Protein AF-A0A9D7ZTJ7-F1 (afdb_monomer)

Solvent-accessible surface area (backbone atoms only — not comparable to full-atom values): 16552 Å² total; per-residue (Å²): 132,86,82,76,51,64,51,68,38,60,39,69,51,78,48,75,70,38,37,39,49,58,52,51,51,50,52,22,60,69,53,74,41,41,78,45,66,58,67,92,79,47,70,41,80,44,67,42,65,53,75,44,70,73,33,35,42,52,56,55,49,42,73,76,57,36,82,57,45,41,82,42,50,46,64,67,30,44,33,51,41,79,54,75,55,75,71,56,59,59,58,37,72,75,45,75,59,21,43,44,29,37,37,33,21,34,58,86,79,62,49,56,35,47,65,28,34,40,32,33,69,86,81,71,47,73,44,58,19,38,88,77,2,40,37,72,46,81,37,64,22,42,89,62,71,42,45,38,38,39,25,33,76,61,36,53,60,50,75,47,78,41,62,32,81,54,68,44,77,55,71,46,68,34,46,73,55,77,74,81,85,76,86,73,77,88,71,89,77,86,76,84,88,73,92,83,87,74,73,65,64,58,73,72,76,45,63,68,67,25,55,51,35,32,70,33,35,51,39,62,57,75,38,78,68,47,71,36,59,75,81,97,62,70,85,78,66,58,59,40,39,24,29,34,29,32,26,40,41,20,62,40,59,39,67,34,26,20,40,55,38,45,37,45,38,26,59,45,64,46,53,75,44,74,74,53,70,53,80,48,67,76,50,86,82,69,86,67,82,124

Secondary structure (DSSP, 8-state):
-PPPPGGG-EEEEEEEEEEHHHHHHHHHHHHT-EEE--GGGS-TT-EEEEEEEEEEHHHHHHHHH-TTEEEEEETTEEEEEEPPPHHHHHHHTTSPPEEEEEEEEETTT--B-TT-EEEETTTTEEEE--TTSEEEEEE--SSSPEEEEEE-TTB--EEEEE--SS-EE--EEEPB-------PPPPPPP---------HHHHHHS-HHHHHHHHH-----EES-EEE-SSS--S-GGGGGGSEEEEEEESSEEEES-EEEEEEESSEEEESS--EEEEEESS-------

Structure (mmCIF, N/CA/C/O backbone):
data_AF-A0A9D7ZTJ7-F1
#
_entry.id   AF-A0A9D7ZTJ7-F1
#
loop_
_atom_site.group_PDB
_atom_site.id
_atom_site.type_symbol
_atom_site.label_atom_id
_atom_site.label_alt_id
_atom_site.label_comp_id
_atom_site.label_asym_id
_atom_site.label_entity_id
_atom_site.label_seq_id
_atom_site.pdbx_PDB_ins_code
_atom_site.Cartn_x
_atom_site.Cartn_y
_atom_site.Cartn_z
_atom_site.occupancy
_atom_site.B_iso_or_equiv
_atom_site.auth_seq_id
_atom_site.auth_comp_id
_atom_site.auth_asym_id
_atom_site.auth_atom_id
_atom_site.pdbx_PDB_model_num
ATOM 1 N N . MET A 1 1 ? -12.912 14.435 -10.946 1.00 29.67 1 MET A N 1
ATOM 2 C CA . MET A 1 1 ? -13.426 14.168 -9.583 1.00 29.67 1 MET A CA 1
ATOM 3 C C . MET A 1 1 ? -12.258 13.683 -8.740 1.00 29.67 1 MET A C 1
ATOM 5 O O . MET A 1 1 ? -11.753 12.606 -9.023 1.00 29.67 1 MET A O 1
ATOM 9 N N . SER A 1 2 ? -11.785 14.480 -7.778 1.00 40.62 2 SER A N 1
ATOM 10 C CA . SER A 1 2 ? -10.671 14.080 -6.907 1.00 40.62 2 SER A CA 1
ATOM 11 C C . SER A 1 2 ? -11.107 12.910 -6.016 1.00 40.62 2 SER A C 1
ATOM 13 O O . SER A 1 2 ? -12.103 13.003 -5.290 1.00 40.62 2 SER A O 1
ATOM 15 N N . GLN A 1 3 ? -10.420 11.774 -6.133 1.00 54.62 3 GLN A N 1
ATOM 16 C CA . GLN A 1 3 ? -10.758 10.547 -5.415 1.00 54.62 3 GLN A CA 1
ATOM 17 C C . GLN A 1 3 ? -10.411 10.712 -3.925 1.00 54.62 3 GLN A C 1
ATOM 19 O O . GLN A 1 3 ? -9.281 11.046 -3.566 1.00 54.62 3 GLN A O 1
ATOM 24 N N . ARG A 1 4 ? -11.397 10.521 -3.036 1.00 68.94 4 ARG A N 1
ATOM 25 C CA . ARG A 1 4 ? -11.222 10.668 -1.580 1.00 68.94 4 ARG A CA 1
ATOM 26 C C . ARG A 1 4 ? -10.455 9.475 -1.001 1.00 68.94 4 ARG A C 1
ATOM 28 O O . ARG A 1 4 ? -10.695 8.340 -1.395 1.00 68.94 4 ARG A O 1
ATOM 35 N N . SER A 1 5 ? -9.583 9.749 -0.029 1.00 87.88 5 SER A N 1
ATOM 36 C CA . SER A 1 5 ? -8.843 8.744 0.755 1.00 87.88 5 SER A CA 1
ATOM 37 C C . SER A 1 5 ? -9.783 7.667 1.320 1.00 87.88 5 SER A C 1
ATOM 39 O O . SER A 1 5 ? -10.825 7.994 1.898 1.00 87.88 5 SER A O 1
ATOM 41 N N . HIS A 1 6 ? -9.401 6.397 1.196 1.00 92.31 6 HIS A N 1
ATOM 42 C CA . HIS A 1 6 ? -10.106 5.239 1.758 1.00 92.31 6 HIS A CA 1
ATOM 43 C C . HIS A 1 6 ? -10.247 5.332 3.279 1.00 92.31 6 HIS A C 1
ATOM 45 O O . HIS A 1 6 ? -11.320 5.083 3.818 1.00 92.31 6 HIS A O 1
ATOM 51 N N . LEU A 1 7 ? -9.209 5.800 3.973 1.00 93.38 7 LEU A N 1
ATOM 52 C CA . LEU A 1 7 ? -9.202 6.044 5.418 1.00 93.38 7 LEU A CA 1
ATOM 53 C C . LEU A 1 7 ? -10.229 7.104 5.848 1.00 93.38 7 LEU A C 1
ATOM 55 O O . LEU A 1 7 ? -10.669 7.103 6.999 1.00 93.38 7 LEU A O 1
ATOM 59 N N . SER A 1 8 ? -10.614 8.003 4.938 1.00 93.88 8 SER A N 1
ATOM 60 C CA . SER A 1 8 ? -11.616 9.044 5.190 1.00 93.88 8 SER A CA 1
ATOM 61 C C . SER A 1 8 ? -13.056 8.613 4.898 1.00 93.88 8 SER A C 1
ATOM 63 O O . SER A 1 8 ? -13.980 9.320 5.315 1.00 93.88 8 SER A O 1
ATOM 65 N N . LYS A 1 9 ? -13.258 7.477 4.209 1.00 93.94 9 LYS A N 1
ATOM 66 C CA . LYS A 1 9 ? -14.590 6.918 3.939 1.00 93.94 9 LYS A CA 1
ATOM 67 C C . LYS A 1 9 ? -15.279 6.581 5.261 1.00 93.94 9 LYS A C 1
ATOM 69 O O . LYS A 1 9 ? -14.618 6.214 6.233 1.00 93.94 9 LYS A O 1
ATOM 74 N N . ARG A 1 10 ? -16.600 6.758 5.305 1.00 95.69 10 ARG A N 1
ATOM 75 C CA . ARG A 1 10 ? -17.417 6.508 6.498 1.00 95.69 10 ARG A CA 1
ATOM 76 C C . ARG A 1 10 ? -18.214 5.228 6.296 1.00 95.69 10 ARG A C 1
ATOM 78 O O . ARG A 1 10 ? -18.785 5.050 5.225 1.00 95.69 10 ARG A O 1
ATOM 85 N N . ILE A 1 11 ? -18.224 4.366 7.304 1.00 95.94 11 ILE A N 1
ATOM 86 C CA . ILE A 1 11 ? -18.886 3.059 7.278 1.00 95.94 11 ILE A CA 1
ATOM 87 C C . ILE A 1 11 ? -19.783 2.896 8.509 1.00 95.94 11 ILE A C 1
ATOM 89 O O . ILE A 1 11 ? -19.529 3.502 9.553 1.00 95.94 11 ILE A O 1
ATOM 93 N N . THR A 1 12 ? -20.815 2.070 8.370 1.00 95.88 12 THR A N 1
ATOM 94 C CA . THR A 1 12 ? -21.709 1.652 9.455 1.00 95.88 12 THR A CA 1
ATOM 95 C C . THR A 1 12 ? -21.706 0.133 9.490 1.00 95.88 12 THR A C 1
ATOM 97 O O . THR A 1 12 ? -22.076 -0.490 8.499 1.00 95.88 12 THR A O 1
ATOM 100 N N . LEU A 1 13 ? -21.247 -0.452 10.594 1.00 94.44 13 LEU A N 1
ATOM 101 C CA . LEU A 1 13 ? -21.095 -1.894 10.782 1.00 94.44 13 LEU A CA 1
ATOM 102 C C . LEU A 1 13 ? -21.408 -2.250 12.238 1.00 94.44 13 LEU A C 1
ATOM 104 O O . LEU A 1 13 ? -21.071 -1.498 13.153 1.00 94.44 13 LEU A O 1
ATOM 108 N N . SER A 1 14 ? -22.021 -3.407 12.461 1.00 94.12 14 SER A N 1
ATOM 109 C CA . SER A 1 14 ? -22.278 -3.939 13.798 1.00 94.12 14 SER A CA 1
ATOM 110 C C . SER A 1 14 ? -21.998 -5.432 13.793 1.00 94.12 14 SER A C 1
ATOM 112 O O . SER A 1 14 ? -22.631 -6.178 13.048 1.00 94.12 14 SER A O 1
ATOM 114 N N . TYR A 1 15 ? -21.029 -5.848 14.604 1.00 90.12 15 TYR A N 1
ATOM 115 C CA . TYR A 1 15 ? -20.622 -7.240 14.725 1.00 90.12 15 TYR A CA 1
ATOM 116 C C . TYR A 1 15 ? -20.332 -7.594 16.176 1.00 90.12 15 TYR A C 1
ATOM 118 O O . TYR A 1 15 ? -19.717 -6.826 16.919 1.00 90.12 15 TYR A O 1
ATOM 126 N N . ALA A 1 16 ? -20.730 -8.805 16.548 1.00 92.06 16 ALA A N 1
ATOM 127 C CA . ALA A 1 16 ? -20.435 -9.398 17.837 1.00 92.06 16 ALA A CA 1
ATOM 128 C C . ALA A 1 16 ? -19.659 -10.697 17.626 1.00 92.06 16 ALA A C 1
ATOM 130 O O . ALA A 1 16 ? -20.151 -11.606 16.964 1.00 92.06 16 ALA A O 1
ATOM 131 N N . SER A 1 17 ? -18.465 -10.779 18.217 1.00 93.25 17 SER A N 1
ATOM 132 C CA . SER A 1 17 ? -17.642 -11.989 18.253 1.00 93.25 17 SER A CA 1
ATOM 133 C C . SER A 1 17 ? -17.331 -12.584 16.867 1.00 93.25 17 SER A C 1
ATOM 135 O O . SER A 1 17 ? -17.502 -13.783 16.647 1.00 93.25 17 SER A O 1
ATOM 137 N N . VAL A 1 18 ? -16.851 -11.750 15.941 1.00 95.31 18 VAL A N 1
ATOM 138 C CA . VAL A 1 18 ? -16.435 -12.153 14.582 1.00 95.31 18 VAL A CA 1
ATOM 139 C C . VAL A 1 18 ? -14.909 -12.234 14.502 1.00 95.31 18 VAL A C 1
ATOM 141 O O . VAL A 1 18 ? -14.218 -11.511 15.222 1.00 95.31 18 VAL A O 1
ATOM 144 N N . ARG A 1 19 ? -14.363 -13.108 13.649 1.00 95.56 19 ARG A N 1
ATOM 145 C CA . ARG A 1 19 ? -12.908 -13.223 13.446 1.00 95.56 19 ARG A CA 1
ATOM 146 C C . ARG A 1 19 ? -12.337 -11.929 12.850 1.00 95.56 19 ARG A C 1
ATOM 148 O O . ARG A 1 19 ? -12.984 -11.249 12.054 1.00 95.5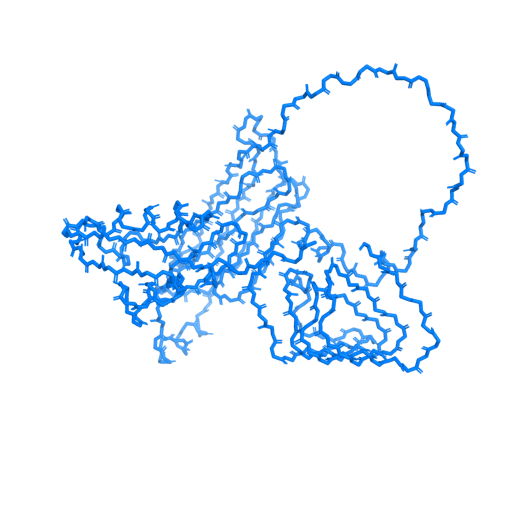6 19 ARG A O 1
ATOM 155 N N . MET A 1 20 ? -11.123 -11.560 13.249 1.00 93.94 20 MET A N 1
ATOM 156 C CA . MET A 1 20 ? -10.468 -10.317 12.825 1.00 93.94 20 MET A CA 1
ATOM 157 C C . MET A 1 20 ? -10.286 -10.244 11.301 1.00 93.94 20 MET A C 1
ATOM 159 O O . MET A 1 20 ? -10.436 -9.173 10.715 1.00 93.94 20 MET A O 1
ATOM 163 N N . ASP A 1 21 ? -9.971 -11.357 10.639 1.00 90.75 21 ASP A N 1
ATOM 164 C CA . ASP A 1 21 ? -9.853 -11.406 9.177 1.00 90.75 21 ASP A CA 1
ATOM 165 C C . ASP A 1 21 ? -11.190 -11.118 8.470 1.00 90.75 21 ASP A C 1
ATOM 167 O O . ASP A 1 21 ? -11.231 -10.321 7.531 1.00 90.75 21 ASP A O 1
ATOM 171 N N . GLU A 1 22 ? -12.284 -11.694 8.958 1.00 93.75 22 GLU A N 1
ATOM 172 C CA . GLU A 1 22 ? -13.649 -11.445 8.490 1.00 93.75 22 GLU A CA 1
ATOM 173 C C . GLU A 1 22 ? -14.065 -9.990 8.743 1.00 93.75 22 GLU A C 1
ATOM 175 O O . GLU A 1 22 ? -14.550 -9.322 7.829 1.00 93.75 22 GLU A O 1
ATOM 180 N N . ALA A 1 23 ? -13.783 -9.450 9.933 1.00 94.81 23 ALA A N 1
ATOM 181 C CA . ALA A 1 23 ? -14.027 -8.043 10.250 1.00 94.81 23 ALA A CA 1
ATOM 182 C C . ALA A 1 23 ? -13.288 -7.101 9.282 1.00 94.81 23 ALA A C 1
ATOM 184 O O . ALA A 1 23 ? -13.876 -6.151 8.758 1.00 94.81 23 ALA A O 1
ATOM 185 N N . LEU A 1 24 ? -12.013 -7.379 8.986 1.00 94.25 24 LEU A N 1
ATOM 186 C CA . LEU A 1 24 ? -11.243 -6.624 7.996 1.00 94.25 24 LEU A CA 1
ATOM 187 C C . LEU A 1 24 ? -11.831 -6.770 6.582 1.00 94.25 24 LEU A C 1
ATOM 189 O O . LEU A 1 24 ? -11.890 -5.783 5.848 1.00 94.25 24 LEU A O 1
ATOM 193 N N . GLN A 1 25 ? -12.307 -7.953 6.189 1.00 92.31 25 GLN A N 1
ATOM 194 C CA . GLN A 1 25 ? -12.968 -8.149 4.892 1.00 92.31 25 GLN A CA 1
ATOM 195 C C . GLN A 1 25 ? -14.278 -7.360 4.771 1.00 92.31 25 GLN A C 1
ATOM 197 O O . GLN A 1 25 ? -14.559 -6.815 3.703 1.00 92.31 25 GLN A O 1
ATOM 202 N N . GLU A 1 26 ? -15.074 -7.283 5.834 1.00 93.88 26 GLU A N 1
ATOM 203 C CA . GLU A 1 26 ? -16.315 -6.498 5.856 1.00 93.88 26 GLU A CA 1
ATOM 204 C C . GLU A 1 26 ? -16.029 -4.993 5.793 1.00 93.88 26 GLU A C 1
ATOM 206 O O . GLU A 1 26 ? -16.658 -4.270 5.019 1.00 93.88 26 GLU A O 1
ATOM 211 N N . ILE A 1 27 ? -15.010 -4.517 6.516 1.00 95.88 27 ILE A N 1
ATOM 212 C CA . ILE A 1 27 ? -14.551 -3.121 6.438 1.00 95.88 27 ILE A CA 1
ATOM 213 C C . ILE A 1 27 ? -14.078 -2.776 5.020 1.00 95.88 27 ILE A C 1
ATOM 215 O O . ILE A 1 27 ? -14.429 -1.718 4.495 1.00 95.88 27 ILE A O 1
ATOM 219 N N . ALA A 1 28 ? -13.300 -3.662 4.396 1.00 92.94 28 ALA A N 1
ATOM 220 C CA . ALA A 1 28 ? -12.836 -3.514 3.019 1.00 92.94 28 ALA A CA 1
ATOM 221 C C . ALA A 1 28 ? -14.004 -3.443 2.024 1.00 92.94 28 ALA A C 1
ATOM 223 O O . ALA A 1 28 ? -14.038 -2.546 1.181 1.00 92.94 28 ALA A O 1
ATOM 224 N N . ARG A 1 29 ? -14.999 -4.330 2.167 1.00 93.62 29 ARG A N 1
ATOM 225 C CA . ARG A 1 29 ? -16.216 -4.333 1.342 1.00 93.62 29 ARG A CA 1
ATOM 226 C C . ARG A 1 29 ? -17.036 -3.058 1.513 1.00 93.62 29 ARG A C 1
ATOM 228 O O . ARG A 1 29 ? -17.347 -2.408 0.521 1.00 93.62 29 ARG A O 1
ATOM 235 N N . ALA A 1 30 ? -17.336 -2.667 2.750 1.00 93.25 30 ALA A N 1
ATOM 236 C CA . ALA A 1 30 ? -18.093 -1.448 3.044 1.00 93.25 30 ALA A CA 1
ATOM 237 C C . ALA A 1 30 ? -17.363 -0.179 2.575 1.00 93.25 30 ALA A C 1
ATOM 239 O O . ALA A 1 30 ? -17.986 0.814 2.200 1.00 93.25 30 ALA A O 1
ATOM 240 N N . GLY A 1 31 ? -16.032 -0.209 2.607 1.00 91.50 31 GLY A N 1
ATOM 241 C CA . GLY A 1 31 ? -15.178 0.881 2.176 1.00 91.50 31 GLY A CA 1
ATOM 242 C C . GLY A 1 31 ? -14.805 0.864 0.696 1.00 91.50 31 GLY A C 1
ATOM 243 O O . GLY A 1 31 ? -14.177 1.826 0.269 1.00 91.50 31 GLY A O 1
ATOM 244 N N . ASP A 1 32 ? -15.155 -0.155 -0.090 1.00 92.06 32 ASP A N 1
ATOM 245 C CA . ASP A 1 32 ? -14.718 -0.324 -1.487 1.00 92.06 32 ASP A CA 1
ATOM 246 C C . ASP A 1 32 ? -13.196 -0.122 -1.661 1.00 92.06 32 ASP A C 1
ATOM 248 O O . ASP A 1 32 ? -12.725 0.806 -2.327 1.00 92.06 32 ASP A O 1
ATOM 252 N N . PHE A 1 33 ? -12.418 -0.935 -0.945 1.00 91.12 33 PHE A N 1
ATOM 253 C CA . PHE A 1 33 ? -10.961 -1.048 -1.065 1.00 91.12 33 PHE A CA 1
ATOM 254 C C . PHE A 1 33 ? -10.507 -2.444 -0.616 1.00 91.12 33 PHE A C 1
ATOM 256 O O . PHE A 1 33 ? -11.290 -3.226 -0.092 1.00 91.12 33 PHE A O 1
ATOM 263 N N . ASN A 1 34 ? -9.223 -2.759 -0.773 1.00 88.69 34 ASN A N 1
ATOM 264 C CA . ASN A 1 34 ? -8.620 -4.017 -0.334 1.00 88.69 34 ASN A CA 1
ATOM 265 C C . ASN A 1 34 ? -7.654 -3.805 0.840 1.00 88.69 34 ASN A C 1
ATOM 267 O O . ASN A 1 34 ? -6.964 -2.787 0.914 1.00 88.69 34 ASN A O 1
ATOM 271 N N . PHE A 1 35 ? -7.524 -4.794 1.724 1.00 92.38 35 PHE A N 1
ATOM 272 C CA . PHE A 1 35 ? -6.432 -4.822 2.700 1.00 92.38 35 PHE A CA 1
ATOM 273 C C . PHE A 1 35 ? -5.227 -5.597 2.170 1.00 92.38 35 PHE A C 1
ATOM 275 O O . PHE A 1 35 ? -5.343 -6.571 1.430 1.00 92.38 35 PHE A O 1
ATOM 282 N N . SER A 1 36 ? -4.036 -5.183 2.588 1.00 88.31 36 SER A N 1
ATOM 283 C CA . SER A 1 36 ? -2.826 -5.992 2.455 1.00 88.31 36 SER A CA 1
ATOM 284 C C . SER A 1 36 ? -2.030 -5.922 3.743 1.00 88.31 36 SER A C 1
ATOM 286 O O . SER A 1 36 ? -1.677 -4.835 4.204 1.00 88.31 36 SER A O 1
ATOM 288 N N . TYR A 1 37 ? -1.725 -7.078 4.319 1.00 88.31 37 TYR A N 1
ATOM 289 C CA . TYR A 1 37 ? -0.963 -7.187 5.556 1.00 88.31 37 TYR A CA 1
ATOM 290 C C . TYR A 1 37 ? -0.189 -8.503 5.601 1.00 88.31 37 TYR A C 1
ATOM 292 O O . TYR A 1 37 ? -0.494 -9.448 4.877 1.00 88.31 37 TYR A O 1
ATOM 300 N N . ASN A 1 38 ? 0.840 -8.551 6.443 1.00 81.44 38 ASN A N 1
ATOM 301 C CA . ASN A 1 38 ? 1.494 -9.807 6.783 1.00 81.44 38 ASN A CA 1
ATOM 302 C C . ASN A 1 38 ? 0.700 -10.473 7.923 1.00 81.44 38 ASN A C 1
ATOM 304 O O . ASN A 1 38 ? 0.465 -9.824 8.941 1.00 81.44 38 ASN A O 1
ATOM 308 N N . ALA A 1 39 ? 0.304 -11.738 7.751 1.00 80.50 39 ALA A N 1
ATOM 309 C CA . ALA A 1 39 ? -0.472 -12.500 8.733 1.00 80.50 39 ALA A CA 1
ATOM 310 C C . ALA A 1 39 ? 0.234 -12.650 10.097 1.00 80.50 39 ALA A C 1
ATOM 312 O O . ALA A 1 39 ? -0.430 -12.699 11.123 1.00 80.50 39 ALA A O 1
ATOM 313 N N . ASP A 1 40 ? 1.568 -12.601 10.142 1.00 81.88 40 ASP A N 1
ATOM 314 C CA . ASP A 1 40 ? 2.335 -12.600 11.395 1.00 81.88 40 ASP A CA 1
ATOM 315 C C . ASP A 1 40 ? 2.102 -11.323 12.232 1.00 81.88 40 ASP A C 1
ATOM 317 O O . ASP A 1 40 ? 2.445 -11.284 13.414 1.00 81.88 40 ASP A O 1
ATOM 321 N N . LEU A 1 41 ? 1.589 -10.242 11.625 1.00 81.50 41 LEU A N 1
ATOM 322 C CA . LEU A 1 41 ? 1.366 -8.956 12.301 1.00 81.50 41 LEU A CA 1
ATOM 323 C C . LEU A 1 41 ? -0.002 -8.861 12.976 1.00 81.50 41 LEU A C 1
ATOM 325 O O . LEU A 1 41 ? -0.147 -8.105 13.936 1.00 81.50 41 LEU A O 1
ATOM 329 N N . ILE A 1 42 ? -1.004 -9.560 12.443 1.00 85.50 42 ILE A N 1
ATOM 330 C CA . ILE A 1 42 ? -2.398 -9.469 12.876 1.00 85.50 42 ILE A CA 1
ATOM 331 C C . ILE A 1 42 ? -2.919 -10.890 13.019 1.00 85.50 42 ILE A C 1
ATOM 333 O O . ILE A 1 42 ? -3.022 -11.614 12.032 1.00 85.50 42 ILE A O 1
ATOM 337 N N . ASN A 1 43 ? -3.274 -11.272 14.245 1.00 85.56 43 ASN A N 1
ATOM 338 C CA . ASN A 1 43 ? -3.886 -12.567 14.497 1.00 85.56 43 ASN A CA 1
ATOM 339 C C . ASN A 1 43 ? -5.319 -12.579 13.940 1.00 85.56 43 ASN A C 1
ATOM 341 O O . ASN A 1 43 ? -6.237 -12.063 14.578 1.00 85.56 43 ASN A O 1
ATOM 345 N N . GLY A 1 44 ? -5.491 -13.156 12.748 1.00 84.69 44 GLY A N 1
ATOM 346 C CA . GLY A 1 44 ? -6.776 -13.225 12.046 1.00 84.69 44 GLY A CA 1
ATOM 347 C C . GLY A 1 44 ? -7.862 -13.980 12.812 1.00 84.69 44 GLY A C 1
ATOM 348 O O . GLY A 1 44 ? -9.031 -13.641 12.684 1.00 84.69 44 GLY A O 1
ATOM 349 N N . ASP A 1 45 ? -7.481 -14.929 13.668 1.00 88.62 45 ASP A N 1
ATOM 350 C CA . ASP A 1 45 ? -8.424 -15.771 14.415 1.00 88.62 45 ASP A CA 1
ATOM 351 C C . ASP A 1 45 ? -8.925 -15.122 15.709 1.00 88.62 45 ASP A C 1
ATOM 353 O O . ASP A 1 45 ? -9.799 -15.664 16.385 1.00 88.62 45 ASP A O 1
ATOM 357 N N . SER A 1 46 ? -8.378 -13.961 16.080 1.00 90.69 46 SER A N 1
ATOM 358 C CA . SER A 1 46 ? -8.855 -13.229 17.254 1.00 90.69 46 SER A CA 1
ATOM 359 C C . SER A 1 46 ? -10.284 -12.746 17.032 1.00 90.69 46 SER A C 1
ATOM 361 O O . SER A 1 46 ? -10.594 -12.178 15.987 1.00 90.69 46 SER A O 1
ATOM 363 N N . LEU A 1 47 ? -11.142 -12.957 18.028 1.00 93.94 47 LEU A N 1
ATOM 364 C CA . LEU A 1 47 ? -12.526 -12.505 17.987 1.00 93.94 47 LEU A CA 1
ATOM 365 C C . LEU A 1 47 ? -12.609 -11.031 18.376 1.00 93.94 47 LEU A C 1
ATOM 367 O O . LEU A 1 47 ? -12.011 -10.601 19.365 1.00 93.94 47 LEU A O 1
ATOM 371 N N . VAL A 1 48 ? -13.379 -10.271 17.607 1.00 94.00 48 VAL A N 1
ATOM 372 C CA . VAL A 1 48 ? -13.652 -8.858 17.847 1.00 94.00 48 VAL A CA 1
ATOM 373 C C . VAL A 1 48 ? -15.150 -8.595 17.888 1.00 94.00 48 VAL A C 1
ATOM 375 O O . VAL A 1 48 ? -15.943 -9.204 17.169 1.00 94.00 48 VAL A O 1
ATOM 378 N N . THR A 1 49 ? -15.525 -7.647 18.736 1.00 92.75 49 THR A N 1
ATOM 379 C CA . THR A 1 49 ? -16.873 -7.089 18.822 1.00 92.75 49 THR A CA 1
ATOM 380 C C . THR A 1 49 ? -16.733 -5.591 18.648 1.00 92.75 49 THR A C 1
ATOM 382 O O . THR A 1 49 ? -15.981 -4.958 19.388 1.00 92.75 49 THR A O 1
ATOM 385 N N . PHE A 1 50 ? -17.428 -5.026 17.668 1.00 90.56 50 PHE A N 1
ATOM 386 C CA . PHE A 1 50 ? -17.433 -3.588 17.441 1.00 90.56 50 PHE A CA 1
ATOM 387 C C . PHE A 1 50 ? -18.744 -3.160 16.790 1.00 90.56 50 PHE A C 1
ATOM 389 O O . PHE A 1 50 ? -19.337 -3.875 15.981 1.00 90.56 50 PHE A O 1
ATOM 396 N N . GLN A 1 51 ? -19.185 -1.961 17.147 1.00 94.81 51 GLN A N 1
ATOM 397 C CA . GLN A 1 51 ? -20.341 -1.317 16.555 1.00 94.81 51 GLN A CA 1
ATOM 398 C C . GLN A 1 51 ? -19.966 0.118 16.239 1.00 94.81 51 GLN A C 1
ATOM 400 O O . GLN A 1 51 ? -19.559 0.877 17.115 1.00 94.81 51 GLN A O 1
ATOM 405 N N . VAL A 1 52 ? -20.090 0.472 14.969 1.00 95.31 52 VAL A N 1
ATOM 406 C CA . VAL A 1 52 ? -19.715 1.779 14.451 1.00 95.31 52 VAL A CA 1
ATOM 407 C C . VAL A 1 52 ? -20.812 2.271 13.525 1.00 95.31 52 VAL A C 1
ATOM 409 O O . VAL A 1 52 ? -21.343 1.516 12.714 1.00 95.31 52 VAL A O 1
ATOM 412 N N . GLU A 1 53 ? -21.149 3.549 13.632 1.00 97.00 53 GLU A N 1
ATOM 413 C CA . GLU A 1 53 ? -22.167 4.181 12.805 1.00 97.00 53 GLU A CA 1
ATOM 414 C C . GLU A 1 53 ? -21.598 5.450 12.190 1.00 97.00 53 GLU A C 1
ATOM 416 O O . GLU A 1 53 ? -21.155 6.359 12.893 1.00 97.00 53 GLU A O 1
ATOM 421 N N . ASN A 1 54 ? -21.602 5.512 10.856 1.00 96.50 54 ASN A N 1
ATOM 422 C CA . ASN A 1 54 ? -21.080 6.644 10.101 1.00 96.50 54 ASN A CA 1
ATOM 423 C C . ASN A 1 54 ? -19.668 7.057 10.578 1.00 96.50 54 ASN A C 1
ATOM 425 O O . ASN A 1 54 ? -19.339 8.245 10.705 1.00 96.50 54 ASN A O 1
ATOM 429 N N . THR A 1 55 ? -18.813 6.071 10.844 1.00 96.81 55 THR A N 1
ATOM 430 C CA . THR A 1 55 ? -17.476 6.266 11.417 1.00 96.81 55 THR A CA 1
ATOM 431 C C . THR A 1 55 ? -16.421 6.180 10.326 1.00 96.81 55 THR A C 1
ATOM 433 O O . THR A 1 55 ? -16.511 5.353 9.422 1.00 96.81 55 THR A O 1
ATOM 436 N N . LYS A 1 56 ? -15.400 7.043 10.388 1.00 96.81 56 LYS A N 1
ATOM 437 C CA . LYS A 1 56 ? -14.282 6.998 9.435 1.00 96.81 56 LYS A CA 1
ATOM 438 C C . LYS A 1 56 ? -13.511 5.689 9.574 1.00 96.81 56 LYS A C 1
ATOM 440 O O . LYS A 1 56 ? -13.141 5.330 10.690 1.00 96.81 56 LYS A O 1
ATOM 445 N N . VAL A 1 57 ? -13.151 5.066 8.454 1.00 96.75 57 VAL A N 1
ATOM 446 C CA . VAL A 1 57 ? -12.318 3.849 8.411 1.00 96.75 57 VAL A CA 1
ATOM 447 C C . VAL A 1 57 ? -11.043 4.007 9.247 1.00 96.75 57 VAL A C 1
ATOM 449 O O . VAL A 1 57 ? -10.660 3.088 9.963 1.00 96.75 57 VAL A O 1
ATOM 452 N N . SER A 1 58 ? -10.407 5.184 9.234 1.00 95.44 58 SER A N 1
ATOM 453 C CA . SER A 1 58 ? -9.222 5.454 10.060 1.00 95.44 58 SER A CA 1
ATOM 454 C C . SER A 1 58 ? -9.443 5.263 11.562 1.00 95.44 58 SER A C 1
ATOM 456 O O . SER A 1 58 ? -8.519 4.847 12.252 1.00 95.44 58 SER A O 1
ATOM 458 N N . VAL A 1 59 ? -10.634 5.610 12.060 1.00 95.56 59 VAL A N 1
ATOM 459 C CA . VAL A 1 59 ? -10.995 5.502 13.480 1.00 95.56 59 VAL A CA 1
ATOM 460 C C . VAL A 1 59 ? -11.288 4.045 13.818 1.00 95.56 59 VAL A C 1
ATOM 462 O O . VAL A 1 59 ? -10.683 3.520 14.745 1.00 95.56 59 VAL A O 1
ATOM 465 N N . VAL A 1 60 ? -12.089 3.368 12.986 1.00 95.56 60 VAL A N 1
ATOM 466 C CA . VAL A 1 60 ? -12.403 1.936 13.147 1.00 95.56 60 VAL A CA 1
ATOM 467 C C . VAL A 1 60 ? -11.125 1.091 13.201 1.00 95.56 60 VAL A C 1
ATOM 469 O O . VAL A 1 60 ? -10.965 0.245 14.072 1.00 95.56 60 VAL A O 1
ATOM 472 N N . LEU A 1 61 ? -10.162 1.355 12.311 1.00 95.31 61 LEU A N 1
ATOM 473 C CA . LEU A 1 61 ? -8.878 0.647 12.321 1.00 95.31 61 LEU A CA 1
ATOM 474 C C . LEU A 1 61 ? -8.022 0.963 13.552 1.00 95.31 61 LEU A C 1
ATOM 476 O O . LEU A 1 61 ? -7.285 0.092 14.006 1.00 95.31 61 LEU A O 1
ATOM 480 N N . GLY A 1 62 ? -8.103 2.186 14.080 1.00 94.12 62 GLY A N 1
ATOM 481 C CA . GLY A 1 62 ? -7.427 2.554 15.324 1.00 94.12 62 GLY A CA 1
ATOM 482 C C . GLY A 1 62 ? -7.976 1.781 16.523 1.00 94.12 62 GLY A C 1
ATOM 483 O O . GLY A 1 62 ? -7.196 1.281 17.328 1.00 94.12 62 GLY A O 1
ATOM 484 N N . GLU A 1 63 ? -9.298 1.619 16.596 1.00 92.62 63 GLU A N 1
ATOM 485 C CA . GLU A 1 63 ? -9.970 0.843 17.646 1.00 92.62 63 GLU A CA 1
ATOM 486 C C . GLU A 1 63 ? -9.660 -0.657 17.542 1.00 92.62 63 GLU A C 1
ATOM 488 O O . GLU A 1 63 ? -9.346 -1.288 18.549 1.00 92.62 63 GLU A O 1
ATOM 493 N N . LEU A 1 64 ? -9.682 -1.224 16.329 1.00 92.75 64 LEU A N 1
ATOM 494 C CA . LEU A 1 64 ? -9.476 -2.663 16.122 1.00 92.75 64 LEU A CA 1
ATOM 495 C C . LEU A 1 64 ? -8.015 -3.110 16.237 1.00 92.75 64 LEU A C 1
ATOM 497 O O . LEU A 1 64 ? -7.743 -4.208 16.722 1.00 92.75 64 LEU A O 1
ATOM 501 N N . LEU A 1 65 ? -7.068 -2.304 15.750 1.00 92.69 65 LEU A N 1
ATOM 502 C CA . LEU A 1 65 ? -5.667 -2.722 15.593 1.00 92.69 65 LEU A CA 1
ATOM 503 C C . LEU A 1 65 ? -4.710 -2.024 16.571 1.00 92.69 65 LEU A C 1
ATOM 505 O O . LEU A 1 65 ? -3.568 -2.471 16.746 1.00 92.69 65 LEU A O 1
ATOM 509 N N . GLY A 1 66 ? -5.158 -0.939 17.209 1.00 90.06 66 GLY A N 1
ATOM 510 C CA . GLY A 1 66 ? -4.356 -0.112 18.105 1.00 90.06 66 GLY A CA 1
ATOM 511 C C . GLY A 1 66 ? -3.136 0.535 17.436 1.00 90.06 66 GLY A C 1
ATOM 512 O O . GLY A 1 66 ? -2.891 0.427 16.234 1.00 90.06 66 GLY A O 1
ATOM 513 N N . ASP A 1 67 ? -2.287 1.169 18.246 1.00 88.06 67 ASP A N 1
ATOM 514 C CA . ASP A 1 67 ? -1.148 1.966 17.753 1.00 88.06 67 ASP A CA 1
ATOM 515 C C . ASP A 1 67 ? 0.021 1.137 17.194 1.00 88.06 67 ASP A C 1
ATOM 517 O O . ASP A 1 67 ? 0.974 1.664 16.600 1.00 88.06 67 ASP A O 1
ATOM 521 N N . ARG A 1 68 ? -0.016 -0.187 17.389 1.00 87.62 68 ARG A N 1
ATOM 522 C CA . ARG A 1 68 ? 1.029 -1.104 16.908 1.00 87.62 68 ARG A CA 1
ATOM 523 C C . ARG A 1 68 ? 0.985 -1.284 15.398 1.00 87.62 68 ARG A C 1
ATOM 525 O O . ARG A 1 68 ? 2.001 -1.700 14.830 1.00 87.62 68 ARG A O 1
ATOM 532 N N . ILE A 1 69 ? -0.141 -0.954 14.770 1.00 91.19 69 ILE A N 1
ATOM 533 C CA . ILE A 1 69 ? -0.355 -1.048 13.334 1.00 91.19 69 ILE A CA 1
ATOM 534 C C . ILE A 1 69 ? -0.561 0.354 12.762 1.00 91.19 69 ILE A C 1
ATOM 536 O O . ILE A 1 69 ? -1.350 1.153 13.253 1.00 91.19 69 ILE A O 1
ATOM 540 N N . ARG A 1 70 ? 0.171 0.661 11.693 1.00 90.88 70 ARG A N 1
ATOM 541 C CA . ARG A 1 70 ? 0.002 1.882 10.904 1.00 90.88 70 ARG A CA 1
ATOM 542 C C . ARG A 1 70 ? -0.600 1.546 9.551 1.00 90.88 70 ARG A C 1
ATOM 544 O O . ARG A 1 70 ? -0.200 0.577 8.906 1.00 90.88 70 ARG A O 1
ATOM 551 N N . ASN A 1 71 ? -1.458 2.442 9.083 1.00 92.00 71 ASN A N 1
ATOM 552 C CA . ASN A 1 71 ? -2.177 2.297 7.825 1.00 92.00 71 ASN A CA 1
ATOM 553 C C . ASN A 1 71 ? -1.493 3.133 6.732 1.00 92.00 71 ASN A C 1
ATOM 555 O O . ASN A 1 71 ? -1.098 4.285 6.964 1.00 92.00 71 ASN A O 1
ATOM 559 N N . LYS A 1 72 ? -1.321 2.560 5.538 1.00 90.56 72 LYS A N 1
ATOM 560 C CA . LYS A 1 72 ? -0.793 3.256 4.357 1.00 90.56 72 LYS A CA 1
ATOM 561 C C . LYS A 1 72 ? -1.651 2.986 3.139 1.00 90.56 72 LYS A C 1
ATOM 563 O O . LYS A 1 72 ? -1.820 1.845 2.748 1.00 90.56 72 LYS A O 1
ATOM 568 N N . GLU A 1 73 ? -2.134 4.047 2.516 1.00 89.81 73 GLU A N 1
ATOM 569 C CA . GLU A 1 73 ? -3.008 3.950 1.354 1.00 89.81 73 GLU A CA 1
ATOM 570 C C . GLU A 1 73 ? -2.202 4.023 0.061 1.00 89.81 73 GLU A C 1
ATOM 572 O O . GLU A 1 73 ? -1.421 4.960 -0.139 1.00 89.81 73 GLU A O 1
ATOM 577 N N . VAL A 1 74 ? -2.387 3.039 -0.814 1.00 85.44 74 VAL A N 1
ATOM 578 C CA . VAL A 1 74 ? -1.752 2.978 -2.134 1.00 85.44 74 VAL A CA 1
ATOM 579 C C . VAL A 1 74 ? -2.715 2.304 -3.108 1.00 85.44 74 VAL A C 1
ATOM 581 O O . VAL A 1 74 ? -3.141 1.180 -2.866 1.00 85.44 74 VAL A O 1
ATOM 584 N N . GLY A 1 75 ? -3.057 2.971 -4.210 1.00 84.94 75 GLY A N 1
ATOM 585 C CA . GLY A 1 75 ? -4.038 2.475 -5.175 1.00 84.94 75 GLY A CA 1
ATOM 586 C C . GLY A 1 75 ? -5.362 2.139 -4.494 1.00 84.94 75 GLY A C 1
ATOM 587 O O . GLY A 1 75 ? -5.837 2.887 -3.642 1.00 84.94 75 GLY A O 1
ATOM 588 N N . ASN A 1 76 ? -5.940 0.982 -4.805 1.00 86.50 76 ASN A N 1
ATOM 589 C CA . ASN A 1 76 ? -7.151 0.528 -4.121 1.00 86.50 76 ASN A CA 1
ATOM 590 C C . ASN A 1 76 ? -6.884 -0.214 -2.798 1.00 86.50 76 ASN A C 1
ATOM 592 O O . ASN A 1 76 ? -7.714 -1.008 -2.371 1.00 86.50 76 ASN A O 1
ATOM 596 N N . HIS A 1 77 ? -5.720 -0.010 -2.169 1.00 89.44 77 HIS A N 1
ATOM 597 C CA . HIS A 1 77 ? -5.294 -0.777 -1.001 1.00 89.44 77 HIS A CA 1
ATOM 598 C C . HIS A 1 77 ? -5.057 0.094 0.234 1.00 89.44 77 HIS A C 1
ATOM 600 O O . HIS A 1 77 ? -4.409 1.143 0.163 1.00 89.44 77 HIS A O 1
ATOM 606 N N . ILE A 1 78 ? -5.487 -0.409 1.392 1.00 93.75 78 ILE A N 1
ATOM 607 C CA . ILE A 1 78 ? -4.951 -0.031 2.700 1.00 93.75 78 ILE A CA 1
ATOM 608 C C . ILE A 1 78 ? -3.952 -1.108 3.133 1.00 93.75 78 ILE A C 1
ATOM 610 O O . ILE A 1 78 ? -4.288 -2.268 3.358 1.00 93.75 78 ILE A O 1
ATOM 614 N N . ILE A 1 79 ? -2.692 -0.710 3.255 1.00 91.94 79 ILE A N 1
ATOM 615 C CA . ILE A 1 79 ? -1.572 -1.569 3.625 1.00 91.94 79 ILE A CA 1
ATOM 616 C C . ILE A 1 79 ? -1.297 -1.399 5.120 1.00 91.94 79 ILE A C 1
ATOM 618 O O . ILE A 1 79 ? -0.976 -0.293 5.572 1.00 91.94 79 ILE A O 1
ATOM 622 N N . LEU A 1 80 ? -1.407 -2.490 5.876 1.00 91.31 80 LEU A N 1
ATOM 623 C CA . LEU A 1 80 ? -1.202 -2.518 7.324 1.00 91.31 80 LEU A CA 1
ATOM 624 C C . LEU A 1 80 ? 0.243 -2.923 7.624 1.00 91.31 80 LEU A C 1
ATOM 626 O O . LEU A 1 80 ? 0.722 -3.976 7.200 1.00 91.31 80 LEU A O 1
ATOM 630 N N . LEU A 1 81 ? 0.961 -2.058 8.334 1.00 88.38 81 LEU A N 1
ATOM 631 C CA . LEU A 1 81 ? 2.380 -2.229 8.640 1.00 88.38 81 LEU A CA 1
ATOM 632 C C . LEU A 1 81 ? 2.610 -2.105 10.144 1.00 88.38 81 LEU A C 1
ATOM 634 O O . LEU A 1 81 ? 1.940 -1.330 10.813 1.00 88.38 81 LEU A O 1
ATOM 638 N N . GLN A 1 82 ? 3.635 -2.771 10.672 1.00 86.94 82 GLN A N 1
ATOM 639 C CA . GLN A 1 82 ? 4.059 -2.570 12.060 1.00 86.94 82 GLN A CA 1
ATOM 640 C C . GLN A 1 82 ? 4.520 -1.120 12.288 1.00 86.94 82 GLN A C 1
ATOM 642 O O . GLN A 1 82 ? 5.331 -0.593 11.517 1.00 86.94 82 GLN A O 1
ATOM 647 N N . THR A 1 83 ? 4.080 -0.489 13.374 1.00 83.62 83 THR A N 1
ATOM 648 C CA . THR A 1 83 ? 4.651 0.760 13.889 1.00 83.62 83 THR A CA 1
ATOM 649 C C . THR A 1 83 ? 6.014 0.486 14.528 1.00 83.62 83 THR A C 1
ATOM 651 O O . THR A 1 83 ? 6.125 -0.261 15.493 1.00 83.62 83 THR A O 1
ATOM 654 N N . LEU A 1 84 ? 7.078 1.101 13.998 1.00 74.94 84 LEU A N 1
ATOM 655 C CA . LEU A 1 84 ? 8.422 0.997 14.578 1.00 74.94 84 LEU A CA 1
ATOM 656 C C . LEU A 1 84 ? 8.689 2.072 15.634 1.00 74.94 84 LEU A C 1
ATOM 658 O O . LEU A 1 84 ? 8.464 3.264 15.378 1.00 74.94 84 LEU A O 1
ATOM 662 N N . SER A 1 85 ? 9.321 1.667 16.739 1.00 73.00 85 SER A N 1
ATOM 663 C CA . SER A 1 85 ? 9.901 2.590 17.717 1.00 73.00 85 SER A CA 1
ATOM 664 C C . SER A 1 85 ? 11.034 3.426 17.103 1.00 73.00 85 SER A C 1
ATOM 666 O O . SER A 1 85 ? 11.714 3.023 16.150 1.00 73.00 85 SER A O 1
ATOM 668 N N . HIS A 1 86 ? 11.283 4.612 17.667 1.00 67.50 86 HIS A N 1
ATOM 669 C CA . HIS A 1 86 ? 12.372 5.501 17.247 1.00 67.50 86 HIS A CA 1
ATOM 670 C C . HIS A 1 86 ? 13.753 4.825 17.294 1.00 67.50 86 HIS A C 1
ATOM 672 O O . HIS A 1 86 ? 14.601 5.081 16.432 1.00 67.50 86 HIS A O 1
ATOM 678 N N . LYS A 1 87 ? 13.970 3.920 18.257 1.00 64.62 87 LYS A N 1
ATOM 679 C CA . LYS A 1 87 ? 15.224 3.169 18.418 1.00 64.62 87 LYS A CA 1
ATOM 680 C C . LYS A 1 87 ? 15.462 2.193 17.257 1.00 64.62 87 LYS A C 1
ATOM 682 O O . LYS A 1 87 ? 16.583 2.104 16.747 1.00 64.62 87 LYS A O 1
ATOM 687 N N . ASP A 1 88 ? 14.406 1.539 16.778 1.00 66.25 88 ASP A N 1
ATOM 688 C CA . ASP A 1 88 ? 14.476 0.557 15.688 1.00 66.25 88 ASP A CA 1
ATOM 689 C C . ASP A 1 88 ? 14.721 1.224 14.331 1.00 66.25 88 ASP A C 1
ATOM 691 O O . ASP A 1 88 ? 15.546 0.758 13.536 1.00 66.25 88 ASP A O 1
ATOM 695 N N . LYS A 1 89 ? 14.116 2.400 14.111 1.00 64.69 89 LYS A N 1
ATOM 696 C CA . LYS A 1 89 ? 14.361 3.226 12.915 1.00 64.69 89 LYS A CA 1
ATOM 697 C C . LYS A 1 89 ? 15.839 3.614 12.769 1.00 64.69 89 LYS A C 1
ATOM 699 O O . LYS A 1 89 ? 16.351 3.666 11.649 1.00 64.69 89 LYS A O 1
ATOM 704 N N . LYS A 1 90 ? 16.546 3.871 13.879 1.00 61.09 90 LYS A N 1
ATOM 705 C CA . LYS A 1 90 ? 17.969 4.265 13.876 1.00 61.09 90 LYS A CA 1
ATOM 706 C C . LYS A 1 90 ? 18.900 3.085 13.564 1.00 61.09 90 LYS A C 1
ATOM 708 O O . LYS A 1 90 ? 19.880 3.272 12.844 1.00 61.09 90 LYS A O 1
ATOM 713 N N . LYS A 1 91 ? 18.578 1.870 14.034 1.00 59.69 91 LYS A N 1
ATOM 714 C CA . LYS A 1 91 ? 19.338 0.639 13.726 1.00 59.69 91 LYS A CA 1
ATOM 715 C C . LYS A 1 91 ? 19.187 0.194 12.263 1.00 59.69 91 LYS A C 1
ATOM 717 O O . LYS A 1 91 ? 20.175 -0.218 11.665 1.00 59.69 91 LYS A O 1
ATOM 722 N N . SER A 1 92 ? 17.998 0.341 11.667 1.00 58.59 92 SER A N 1
ATOM 723 C CA . SER A 1 92 ? 17.736 0.006 10.250 1.00 58.59 92 SER A CA 1
ATOM 724 C C . SER A 1 92 ? 18.578 0.825 9.254 1.00 58.59 92 SER A C 1
ATOM 726 O O . SER A 1 92 ? 18.895 0.343 8.172 1.00 58.59 92 SER A O 1
ATOM 728 N N . ARG A 1 93 ? 18.982 2.058 9.597 1.00 57.88 93 ARG A N 1
ATOM 729 C CA . ARG A 1 93 ? 19.752 2.934 8.688 1.00 57.88 93 ARG A CA 1
ATOM 730 C C . ARG A 1 93 ? 21.238 2.577 8.557 1.00 57.88 93 ARG A C 1
ATOM 732 O O . ARG A 1 93 ? 21.895 3.159 7.704 1.00 57.88 93 ARG A O 1
ATOM 739 N N . ARG A 1 94 ? 21.773 1.689 9.405 1.00 52.53 94 ARG A N 1
ATOM 740 C CA . ARG A 1 94 ? 23.222 1.429 9.532 1.00 52.53 94 ARG A CA 1
ATOM 741 C C . ARG A 1 94 ? 23.720 0.155 8.837 1.00 52.53 94 ARG A C 1
ATOM 743 O O . ARG A 1 94 ? 24.913 -0.105 8.893 1.00 52.53 94 ARG A O 1
ATOM 750 N N . LYS A 1 95 ? 22.848 -0.643 8.212 1.00 57.19 95 LYS A N 1
ATOM 751 C CA . LYS A 1 95 ? 23.244 -1.889 7.534 1.00 57.19 95 LYS A CA 1
ATOM 752 C C . LYS A 1 95 ? 23.279 -1.715 6.015 1.00 57.19 95 LYS A C 1
ATOM 754 O O . LYS A 1 95 ? 22.424 -1.020 5.464 1.00 57.19 95 LYS A O 1
ATOM 759 N N . SER A 1 96 ? 24.248 -2.363 5.365 1.00 59.47 96 SER A N 1
ATOM 760 C CA . SER A 1 96 ? 24.261 -2.580 3.914 1.00 59.47 96 SER A CA 1
ATOM 761 C C . SER A 1 96 ? 22.925 -3.187 3.480 1.00 59.47 96 SER A C 1
ATOM 763 O O . SER A 1 96 ? 22.360 -4.008 4.193 1.00 59.47 96 SER A O 1
ATOM 765 N N . GLY A 1 97 ? 22.360 -2.701 2.376 1.00 77.62 97 GLY A N 1
ATOM 766 C CA . GLY A 1 97 ? 21.056 -3.158 1.897 1.00 77.62 97 GLY A CA 1
ATOM 767 C C . GLY A 1 97 ? 21.114 -4.538 1.246 1.00 77.62 97 GLY A C 1
ATOM 768 O O . GLY A 1 97 ? 22.180 -4.964 0.817 1.00 77.62 97 GLY A O 1
ATOM 769 N N . HIS A 1 98 ? 19.955 -5.184 1.135 1.00 89.00 98 HIS A N 1
ATOM 770 C CA . HIS A 1 98 ? 19.763 -6.370 0.303 1.00 89.00 98 HIS A CA 1
ATOM 771 C C . HIS A 1 98 ? 19.039 -6.007 -0.986 1.00 89.00 98 HIS A C 1
ATOM 773 O O . HIS A 1 98 ? 18.257 -5.049 -1.030 1.00 89.00 98 HIS A O 1
ATOM 779 N N . LEU A 1 99 ? 19.279 -6.781 -2.032 1.00 92.12 99 LEU A N 1
ATOM 780 C CA . LEU A 1 99 ? 18.652 -6.595 -3.326 1.00 92.12 99 LEU A CA 1
ATOM 781 C C . LEU A 1 99 ? 17.473 -7.546 -3.502 1.00 92.12 99 LEU A C 1
ATOM 783 O O . LEU A 1 99 ? 17.628 -8.760 -3.403 1.00 92.12 99 LEU A O 1
ATOM 787 N N . VAL A 1 100 ? 16.305 -6.996 -3.832 1.00 93.44 100 VAL A N 1
ATOM 788 C CA . VAL A 1 100 ? 15.193 -7.782 -4.373 1.00 93.44 100 VAL A CA 1
ATOM 789 C C . VAL A 1 100 ? 15.169 -7.581 -5.877 1.00 93.44 100 VAL A C 1
ATOM 791 O O . VAL A 1 100 ? 14.981 -6.462 -6.350 1.00 93.44 100 VAL A O 1
ATOM 794 N N . SER A 1 101 ? 15.367 -8.646 -6.638 1.00 95.81 101 SER A N 1
ATOM 795 C CA . SER A 1 101 ? 15.457 -8.589 -8.099 1.00 95.81 101 SER A CA 1
ATOM 796 C C . SER A 1 101 ? 14.550 -9.619 -8.758 1.00 95.81 101 SER A C 1
ATOM 798 O O . SER A 1 101 ? 14.033 -10.508 -8.092 1.00 95.81 101 SER A O 1
ATOM 800 N N . GLY A 1 102 ? 14.349 -9.503 -10.064 1.00 96.62 102 GLY A N 1
ATOM 801 C CA . GLY A 1 102 ? 13.619 -10.496 -10.847 1.00 96.62 102 GLY A CA 1
ATOM 802 C C . GLY A 1 102 ? 12.939 -9.862 -12.042 1.00 96.62 102 GLY A C 1
ATOM 803 O O . GLY A 1 102 ? 13.359 -8.799 -12.508 1.00 96.62 102 GLY A O 1
ATOM 804 N N . TYR A 1 103 ? 11.894 -10.505 -12.546 1.00 97.50 103 TYR A N 1
ATOM 805 C CA . TYR A 1 103 ? 11.180 -10.041 -13.726 1.00 97.50 103 TYR A CA 1
ATOM 806 C C . TYR A 1 103 ? 9.682 -9.902 -13.473 1.00 97.50 103 TYR A C 1
ATOM 808 O O . TYR A 1 103 ? 9.056 -10.737 -12.825 1.00 97.50 103 TYR A O 1
ATOM 816 N N . ILE A 1 104 ? 9.082 -8.875 -14.065 1.00 97.31 104 ILE A N 1
ATOM 817 C CA . ILE A 1 104 ? 7.632 -8.688 -14.085 1.00 97.31 104 ILE A CA 1
ATOM 818 C C . ILE A 1 104 ? 7.103 -9.216 -15.417 1.00 97.31 104 ILE A C 1
ATOM 820 O O . ILE A 1 104 ? 7.662 -8.916 -16.476 1.00 97.31 104 ILE A O 1
ATOM 824 N N . LYS A 1 105 ? 6.042 -10.022 -15.376 1.00 95.38 105 LYS A N 1
ATOM 825 C CA . LYS A 1 105 ? 5.418 -10.627 -16.558 1.00 95.38 105 LYS A CA 1
ATOM 826 C C . LYS A 1 105 ? 3.896 -10.570 -16.511 1.00 95.38 105 LYS A C 1
ATOM 828 O O . LYS A 1 105 ? 3.297 -10.521 -15.441 1.00 95.38 105 LYS A O 1
ATOM 833 N N . ASP A 1 106 ? 3.278 -10.588 -17.681 1.00 92.94 106 ASP A N 1
ATOM 834 C CA . ASP A 1 106 ? 1.849 -10.823 -17.845 1.00 92.94 106 ASP A CA 1
ATOM 835 C C . ASP A 1 106 ? 1.552 -12.275 -17.443 1.00 92.94 106 ASP A C 1
ATOM 837 O O . ASP A 1 106 ? 2.181 -13.210 -17.941 1.00 92.94 106 ASP A O 1
ATOM 841 N N . ARG A 1 107 ? 0.610 -12.476 -16.517 1.00 90.94 107 ARG A N 1
ATOM 842 C CA . ARG A 1 107 ? 0.257 -13.806 -16.002 1.00 90.94 107 ARG A CA 1
ATOM 843 C C . ARG A 1 107 ? -0.356 -14.722 -17.066 1.00 90.94 107 ARG A C 1
ATOM 845 O O . ARG A 1 107 ? -0.197 -15.933 -16.963 1.00 90.94 107 ARG A O 1
ATOM 852 N N . ARG A 1 108 ? -1.073 -14.166 -18.044 1.00 87.88 108 ARG A N 1
ATOM 853 C CA . ARG A 1 108 ? -1.763 -14.912 -19.104 1.00 87.88 108 ARG A CA 1
ATOM 854 C C . ARG A 1 108 ? -0.809 -15.284 -20.231 1.00 87.88 108 ARG A C 1
ATOM 856 O O . ARG A 1 108 ? -0.832 -16.418 -20.690 1.00 87.88 108 ARG A O 1
ATOM 863 N N . THR A 1 109 ? -0.016 -14.327 -20.705 1.00 91.19 109 THR A N 1
ATOM 864 C CA . THR A 1 109 ? 0.841 -14.530 -21.888 1.00 91.19 109 THR A CA 1
ATOM 865 C C . THR A 1 109 ? 2.276 -14.913 -21.542 1.00 91.19 109 THR A C 1
ATOM 867 O O . THR A 1 109 ? 3.003 -15.403 -22.398 1.00 91.19 109 THR A O 1
ATOM 870 N N . GLY A 1 110 ? 2.720 -14.658 -20.310 1.00 90.44 110 GLY A N 1
ATOM 871 C CA . GLY A 1 110 ? 4.114 -14.817 -19.901 1.00 90.44 110 GLY A CA 1
ATOM 872 C C . GLY A 1 110 ? 5.049 -13.716 -20.418 1.00 90.44 110 GLY A C 1
ATOM 873 O O . GLY A 1 110 ? 6.225 -13.703 -20.046 1.00 90.44 110 GLY A O 1
ATOM 874 N N . HIS A 1 111 ? 4.560 -12.772 -21.232 1.00 93.81 111 HIS A N 1
ATOM 875 C CA . HIS A 1 111 ? 5.382 -11.693 -21.777 1.00 93.81 111 HIS A CA 1
ATOM 876 C C . HIS A 1 111 ? 5.918 -10.774 -20.681 1.00 93.81 111 HIS A C 1
ATOM 878 O O . HIS A 1 111 ? 5.223 -10.434 -19.724 1.00 93.81 111 HIS A O 1
ATOM 884 N N . ARG A 1 112 ? 7.171 -10.338 -20.837 1.00 96.44 112 ARG A N 1
ATOM 885 C CA . ARG A 1 112 ? 7.832 -9.441 -19.887 1.00 96.44 112 ARG A CA 1
ATOM 886 C C . ARG A 1 112 ? 7.214 -8.044 -19.944 1.00 96.44 112 ARG A C 1
ATOM 888 O O . ARG A 1 112 ? 7.062 -7.463 -21.016 1.00 96.44 112 ARG A O 1
ATOM 895 N N . LEU A 1 113 ? 6.891 -7.494 -18.777 1.00 93.44 113 LEU A N 1
ATOM 896 C CA . LEU A 1 113 ? 6.265 -6.185 -18.638 1.00 93.44 113 LEU A CA 1
ATOM 897 C C . LEU A 1 113 ? 7.323 -5.129 -18.359 1.00 93.44 113 LEU A C 1
ATOM 899 O O . LEU A 1 113 ? 7.890 -5.066 -17.266 1.00 93.44 113 LEU A O 1
ATOM 903 N N . ARG A 1 114 ? 7.560 -4.277 -19.355 1.00 95.19 114 ARG A N 1
ATOM 904 C CA . ARG A 1 114 ? 8.360 -3.061 -19.202 1.00 95.19 114 ARG A CA 1
ATOM 905 C C . ARG A 1 114 ? 7.584 -1.967 -18.479 1.00 95.19 114 ARG A C 1
ATOM 907 O O . ARG A 1 114 ? 6.353 -1.926 -18.550 1.00 95.19 114 ARG A O 1
ATOM 914 N N . ASP A 1 115 ? 8.319 -1.055 -17.850 1.00 93.50 115 ASP A N 1
ATOM 915 C CA . ASP A 1 115 ? 7.768 0.161 -17.252 1.00 93.50 115 ASP A CA 1
ATOM 916 C C . ASP A 1 115 ? 6.673 -0.118 -16.199 1.00 93.50 115 ASP A C 1
ATOM 918 O O . ASP A 1 115 ? 5.781 0.700 -15.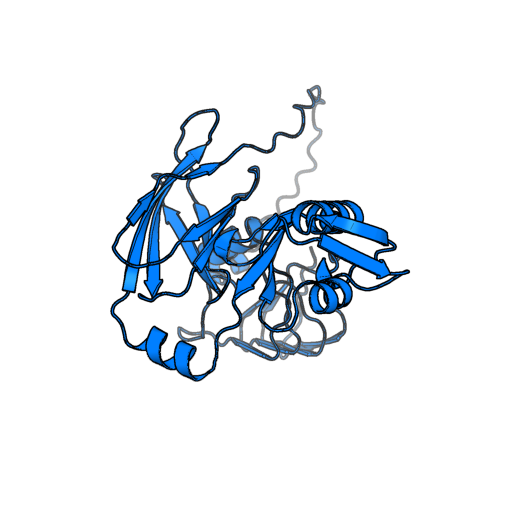973 1.00 93.50 115 ASP A O 1
ATOM 922 N N . ALA A 1 116 ? 6.729 -1.284 -15.548 1.00 95.06 116 ALA A N 1
ATOM 923 C CA . ALA A 1 116 ? 5.937 -1.577 -14.361 1.00 95.06 116 ALA A CA 1
ATOM 924 C C . ALA A 1 116 ? 6.597 -0.925 -13.144 1.00 95.06 116 ALA A C 1
ATOM 926 O O . ALA A 1 116 ? 7.823 -0.914 -13.011 1.00 95.06 116 ALA A O 1
ATOM 927 N N . THR A 1 117 ? 5.781 -0.353 -12.270 1.00 95.38 117 THR A N 1
ATOM 928 C CA . THR A 1 117 ? 6.218 0.393 -11.096 1.00 95.38 117 THR A CA 1
ATOM 929 C C . THR A 1 117 ? 6.308 -0.526 -9.890 1.00 95.38 117 THR A C 1
ATOM 931 O O . THR A 1 117 ? 5.334 -1.173 -9.524 1.00 95.38 117 THR A O 1
ATOM 934 N N . ILE A 1 118 ? 7.473 -0.528 -9.246 1.00 95.50 118 ILE A N 1
ATOM 935 C CA . ILE A 1 118 ? 7.703 -1.134 -7.938 1.00 95.50 118 ILE A CA 1
ATOM 936 C C . ILE A 1 118 ? 7.874 0.005 -6.937 1.00 95.50 118 ILE A C 1
ATOM 938 O O . ILE A 1 118 ? 8.726 0.879 -7.125 1.00 95.50 118 ILE A O 1
ATOM 942 N N . TYR A 1 119 ? 7.074 0.005 -5.879 1.00 91.44 119 TYR A N 1
ATOM 943 C CA . TYR A 1 119 ? 7.021 1.064 -4.878 1.00 91.44 119 TYR A CA 1
ATOM 944 C C . TYR A 1 119 ? 7.152 0.493 -3.458 1.00 91.44 119 TYR A C 1
ATOM 946 O O . TYR A 1 119 ? 6.369 -0.354 -3.041 1.00 91.44 119 TYR A O 1
ATOM 954 N N . GLU A 1 120 ? 8.136 0.968 -2.691 1.00 90.75 120 GLU A N 1
ATOM 955 C CA . GLU A 1 120 ? 8.306 0.617 -1.275 1.00 90.75 120 GLU A CA 1
ATOM 956 C C . GLU A 1 120 ? 7.411 1.507 -0.408 1.00 90.75 120 GLU A C 1
ATOM 958 O O . GLU A 1 120 ? 7.649 2.713 -0.264 1.00 90.75 120 GLU A O 1
ATOM 963 N N . VAL A 1 121 ? 6.412 0.893 0.221 1.00 86.25 121 VAL A N 1
ATOM 964 C CA . VAL A 1 121 ? 5.319 1.586 0.921 1.00 86.25 121 VAL A CA 1
ATOM 965 C C . VAL A 1 121 ? 5.820 2.419 2.107 1.00 86.25 121 VAL A C 1
ATOM 967 O O . VAL A 1 121 ? 5.360 3.544 2.322 1.00 86.25 121 VAL A O 1
ATOM 970 N N . SER A 1 122 ? 6.809 1.911 2.848 1.00 80.81 122 SER A N 1
ATOM 971 C CA . SER A 1 122 ? 7.344 2.558 4.055 1.00 80.81 122 SER A CA 1
ATOM 972 C C . SER A 1 122 ? 8.241 3.763 3.756 1.00 80.81 122 SER A C 1
ATOM 974 O O . SER A 1 122 ? 8.100 4.813 4.389 1.00 80.81 122 SER A O 1
ATOM 976 N N . LYS A 1 123 ? 9.189 3.629 2.817 1.00 77.12 123 LYS A N 1
ATOM 977 C CA . LYS A 1 123 ? 10.227 4.650 2.554 1.00 77.12 123 LYS A CA 1
ATOM 978 C C . LYS A 1 123 ? 9.994 5.464 1.284 1.00 77.12 123 LYS A C 1
ATOM 980 O O . LYS A 1 123 ? 10.765 6.391 1.009 1.00 77.12 123 LYS A O 1
ATOM 985 N N . ARG A 1 124 ? 8.912 5.173 0.557 1.00 78.75 124 ARG A N 1
ATOM 986 C CA . ARG A 1 124 ? 8.476 5.869 -0.660 1.00 78.75 124 ARG A CA 1
ATOM 987 C C . ARG A 1 124 ? 9.503 5.831 -1.796 1.00 78.75 124 ARG A C 1
ATOM 989 O O . ARG A 1 124 ? 9.603 6.781 -2.576 1.00 78.75 124 ARG A O 1
ATOM 996 N N . LYS A 1 125 ? 10.315 4.773 -1.850 1.00 86.31 125 LYS A N 1
ATOM 997 C CA . LYS A 1 125 ? 11.274 4.541 -2.932 1.00 86.31 125 LYS A CA 1
ATOM 998 C C . LYS A 1 125 ? 10.558 3.869 -4.099 1.00 86.31 125 LYS A C 1
ATOM 1000 O O . LYS A 1 125 ? 9.676 3.046 -3.882 1.00 86.31 125 LYS A O 1
ATOM 1005 N N . THR A 1 126 ? 10.956 4.204 -5.319 1.00 88.00 126 THR A N 1
ATOM 1006 C CA . THR A 1 126 ? 10.335 3.683 -6.539 1.00 88.00 126 THR A CA 1
ATOM 1007 C C . THR A 1 126 ? 11.406 3.186 -7.499 1.00 88.00 126 THR A C 1
ATOM 1009 O O . THR A 1 126 ? 12.459 3.812 -7.619 1.00 88.00 126 THR A O 1
ATOM 1012 N N . VAL A 1 127 ? 11.132 2.085 -8.194 1.00 92.44 127 VAL A N 1
ATOM 1013 C CA . VAL A 1 127 ? 11.923 1.543 -9.309 1.00 92.44 127 VAL A CA 1
ATOM 1014 C C . VAL A 1 127 ? 10.960 1.159 -10.433 1.00 92.44 127 VAL A C 1
ATOM 1016 O O . VAL A 1 127 ? 9.814 0.809 -10.166 1.00 92.44 127 VAL A O 1
ATOM 1019 N N . LEU A 1 128 ? 11.412 1.244 -11.685 1.00 93.38 128 LEU A N 1
ATOM 1020 C CA . LEU A 1 128 ? 10.673 0.735 -12.842 1.00 93.38 128 LEU A CA 1
ATOM 1021 C C . LEU A 1 128 ? 11.354 -0.517 -13.391 1.00 93.38 128 LEU A C 1
ATOM 1023 O O . LEU A 1 128 ? 12.588 -0.581 -13.401 1.00 93.38 128 LEU A O 1
ATOM 1027 N N . SER A 1 129 ? 10.567 -1.472 -13.884 1.00 96.25 129 SER A N 1
ATOM 1028 C CA . SER A 1 129 ? 11.106 -2.557 -14.701 1.00 96.25 129 SER A CA 1
ATOM 1029 C C . SER A 1 129 ? 11.641 -2.021 -16.033 1.00 96.25 129 SER A C 1
ATOM 1031 O O . SER A 1 129 ? 11.104 -1.074 -16.611 1.00 96.25 129 SER A O 1
ATOM 1033 N N . ASN A 1 130 ? 12.732 -2.610 -16.521 1.00 94.56 130 ASN A N 1
ATOM 1034 C CA . ASN A 1 130 ? 13.363 -2.207 -17.777 1.00 94.56 130 ASN A CA 1
ATOM 1035 C C . ASN A 1 130 ? 12.627 -2.770 -19.011 1.00 94.56 130 ASN A C 1
ATOM 1037 O O . ASN A 1 130 ? 11.595 -3.428 -18.899 1.00 94.56 130 ASN A O 1
ATOM 1041 N N . SER A 1 131 ? 13.177 -2.552 -20.209 1.00 92.88 131 SER A N 1
ATOM 1042 C CA . SER A 1 131 ? 12.605 -3.035 -21.479 1.00 92.88 131 SER A CA 1
ATOM 1043 C C . SER A 1 131 ? 12.460 -4.559 -21.578 1.00 92.88 131 SER A C 1
ATOM 1045 O O . SER A 1 131 ? 11.620 -5.034 -22.335 1.00 92.88 131 SER A O 1
ATOM 1047 N N . LYS A 1 132 ? 13.241 -5.322 -20.805 1.00 95.12 132 LYS A N 1
ATOM 1048 C CA . LYS A 1 132 ? 13.162 -6.789 -20.699 1.00 95.12 132 LYS A CA 1
ATOM 1049 C C . LYS A 1 132 ? 12.296 -7.242 -19.513 1.00 95.12 132 LYS A C 1
ATOM 1051 O O . LYS A 1 132 ? 12.310 -8.416 -19.155 1.00 95.12 132 LYS A O 1
ATOM 1056 N N . GLY A 1 133 ? 11.583 -6.314 -18.872 1.00 94.12 133 GLY A N 1
ATOM 1057 C CA . GLY A 1 133 ? 10.771 -6.528 -17.674 1.00 94.12 133 GLY A CA 1
ATOM 1058 C C . GLY A 1 133 ? 11.558 -6.854 -16.408 1.00 94.12 133 GLY A C 1
ATOM 1059 O O . GLY A 1 133 ? 10.946 -7.195 -15.401 1.00 94.12 133 GLY A O 1
ATOM 1060 N N . ALA A 1 134 ? 12.888 -6.739 -16.423 1.00 98.00 134 ALA A N 1
ATOM 1061 C CA . ALA A 1 134 ? 13.714 -6.983 -15.246 1.00 98.00 134 ALA A CA 1
ATOM 1062 C C . ALA A 1 134 ? 13.657 -5.789 -14.285 1.00 98.00 134 ALA A C 1
ATOM 1064 O O . ALA A 1 134 ? 13.650 -4.634 -14.723 1.00 98.00 134 ALA A O 1
ATOM 1065 N N . TYR A 1 135 ? 13.675 -6.056 -12.984 1.00 96.25 135 TYR A N 1
ATOM 1066 C CA . TYR A 1 135 ? 13.746 -5.048 -11.934 1.00 96.25 135 TYR A CA 1
ATOM 1067 C C . TYR A 1 135 ? 14.794 -5.414 -10.880 1.00 96.25 135 TYR A C 1
ATOM 1069 O O . TYR A 1 135 ? 15.188 -6.569 -10.718 1.00 96.25 135 TYR A O 1
ATOM 1077 N N . SER A 1 136 ? 15.249 -4.391 -10.162 1.00 95.88 136 SER A N 1
ATOM 1078 C CA . SER A 1 136 ? 16.238 -4.510 -9.099 1.00 95.88 136 SER A CA 1
ATOM 1079 C C . SER A 1 136 ? 15.978 -3.422 -8.059 1.00 95.88 136 SER A C 1
ATOM 1081 O O . SER A 1 136 ? 16.090 -2.227 -8.345 1.00 95.88 136 SER A O 1
ATOM 1083 N N . PHE A 1 137 ? 15.536 -3.829 -6.873 1.00 93.12 137 PHE A N 1
ATOM 1084 C CA . PHE A 1 137 ? 15.044 -2.958 -5.817 1.00 93.12 137 PHE A CA 1
ATOM 1085 C C . PHE A 1 137 ? 15.925 -3.085 -4.568 1.00 93.12 137 PHE A C 1
ATOM 1087 O O . PHE A 1 137 ? 15.840 -4.082 -3.851 1.00 93.12 137 PHE A O 1
ATOM 1094 N N . PRO A 1 138 ? 16.763 -2.078 -4.263 1.00 90.88 138 PRO A N 1
ATOM 1095 C CA . PRO A 1 138 ? 17.586 -2.114 -3.061 1.00 90.88 138 PRO A CA 1
ATOM 1096 C C . PRO A 1 138 ? 16.730 -1.806 -1.836 1.00 90.88 138 PRO A C 1
ATOM 1098 O O . PRO A 1 138 ? 16.169 -0.702 -1.752 1.00 90.88 138 PRO A O 1
ATOM 1101 N N . LEU A 1 139 ? 16.690 -2.742 -0.892 1.00 88.00 139 LEU A N 1
ATOM 1102 C CA . LEU A 1 139 ? 16.016 -2.634 0.395 1.00 88.00 139 LEU A CA 1
ATOM 1103 C C . LEU A 1 139 ? 17.023 -2.482 1.544 1.00 88.00 139 LEU A C 1
ATOM 1105 O O . LEU A 1 139 ? 18.108 -3.053 1.510 1.00 88.00 139 LEU A O 1
ATOM 1109 N N . PRO A 1 140 ? 16.682 -1.719 2.591 1.00 81.88 140 PRO A N 1
ATOM 1110 C CA . PRO A 1 140 ? 17.483 -1.648 3.812 1.00 81.88 140 PRO A CA 1
ATOM 1111 C C . PRO A 1 140 ? 17.536 -3.023 4.496 1.00 81.88 140 PRO A C 1
ATOM 1113 O O . PRO A 1 140 ? 16.486 -3.617 4.726 1.00 81.88 140 PRO A O 1
ATOM 1116 N N . ALA A 1 141 ? 18.711 -3.514 4.894 1.00 78.75 141 ALA A N 1
ATOM 1117 C CA . ALA A 1 141 ? 18.758 -4.748 5.675 1.00 78.75 141 ALA A CA 1
ATOM 1118 C C . ALA A 1 141 ? 18.143 -4.552 7.064 1.00 78.75 141 ALA A C 1
ATOM 1120 O O . ALA A 1 141 ? 18.335 -3.526 7.731 1.00 78.75 141 ALA A O 1
ATOM 1121 N N . GLY A 1 142 ? 17.418 -5.564 7.534 1.00 74.31 142 GLY A N 1
ATOM 1122 C CA . GLY A 1 142 ? 16.796 -5.512 8.848 1.00 74.31 142 GLY A CA 1
ATOM 1123 C C . 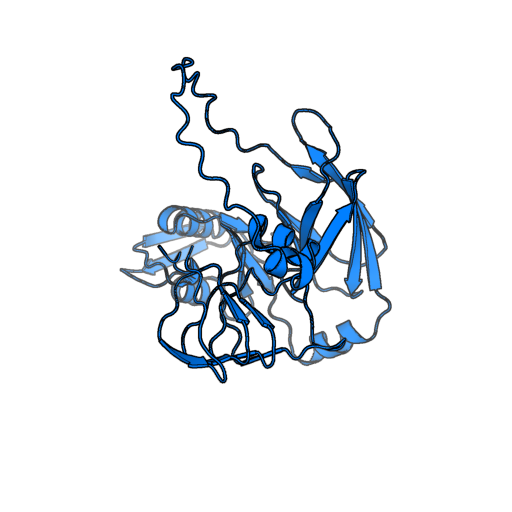GLY A 1 142 ? 15.721 -6.563 9.064 1.00 74.31 142 GLY A C 1
ATOM 1124 O O . GLY A 1 142 ? 15.357 -7.322 8.175 1.00 74.31 142 GLY A O 1
ATOM 1125 N N . LYS A 1 143 ? 15.191 -6.576 10.289 1.00 69.19 143 LYS A N 1
ATOM 1126 C CA . LYS A 1 143 ? 14.066 -7.440 10.669 1.00 69.19 143 LYS A CA 1
ATOM 1127 C C . LYS A 1 143 ? 12.704 -6.863 10.252 1.00 69.19 143 LYS A C 1
ATOM 1129 O O . LYS A 1 143 ? 11.698 -7.541 10.398 1.00 69.19 143 LYS A O 1
ATOM 1134 N N . GLU A 1 144 ? 12.667 -5.620 9.760 1.00 77.94 144 GLU A N 1
ATOM 1135 C CA . GLU A 1 144 ? 11.425 -4.958 9.350 1.00 77.94 144 GLU A CA 1
ATOM 1136 C C . GLU A 1 144 ? 10.931 -5.536 8.023 1.00 77.94 144 GLU A C 1
ATOM 1138 O O . GLU A 1 144 ? 11.644 -5.505 7.019 1.00 77.94 144 GLU A O 1
ATOM 1143 N N . ILE A 1 145 ? 9.689 -6.012 8.031 1.00 82.69 145 ILE A N 1
ATOM 1144 C CA . ILE A 1 145 ? 8.973 -6.418 6.827 1.00 82.69 145 ILE A CA 1
ATOM 1145 C C . ILE A 1 145 ? 8.681 -5.169 5.985 1.00 82.69 145 ILE A C 1
ATOM 1147 O O . ILE A 1 145 ? 8.078 -4.207 6.462 1.00 82.69 145 ILE A O 1
ATOM 1151 N N . GLN A 1 146 ? 9.105 -5.190 4.726 1.00 85.19 146 GLN A N 1
ATOM 1152 C CA . GLN A 1 146 ? 8.848 -4.145 3.741 1.00 85.19 146 GLN A CA 1
ATOM 1153 C C . GLN A 1 146 ? 7.721 -4.592 2.810 1.00 85.19 146 GLN A C 1
ATOM 1155 O O . GLN A 1 146 ? 7.770 -5.689 2.261 1.00 85.19 146 GLN A O 1
ATOM 1160 N N . GLY A 1 147 ? 6.718 -3.736 2.615 1.00 88.25 147 GLY A N 1
ATOM 1161 C CA . GLY A 1 147 ? 5.709 -3.924 1.573 1.00 88.25 147 GLY A CA 1
ATOM 1162 C C . GLY A 1 147 ? 6.199 -3.338 0.251 1.00 88.25 147 GLY A C 1
ATOM 1163 O O . GLY A 1 147 ? 6.450 -2.129 0.172 1.00 88.25 147 GLY A O 1
ATOM 1164 N N . LEU A 1 148 ? 6.334 -4.181 -0.770 1.00 91.31 148 LEU A N 1
ATOM 1165 C CA . LEU A 1 148 ? 6.565 -3.772 -2.151 1.00 91.31 148 LEU A CA 1
ATOM 1166 C C . LEU A 1 148 ? 5.244 -3.820 -2.916 1.00 91.31 148 LEU A C 1
ATOM 1168 O O . LEU A 1 148 ? 4.663 -4.887 -3.091 1.00 91.31 148 LEU A O 1
ATOM 1172 N N . TYR A 1 149 ? 4.782 -2.660 -3.365 1.00 92.38 149 TYR A N 1
ATOM 1173 C CA . TYR A 1 149 ? 3.603 -2.514 -4.206 1.00 92.38 149 TYR A CA 1
ATOM 1174 C C . TYR A 1 149 ? 4.012 -2.522 -5.679 1.00 92.38 149 TYR A C 1
ATOM 1176 O O . TYR A 1 149 ? 4.860 -1.727 -6.095 1.00 92.38 149 TYR A O 1
ATOM 1184 N N . PHE A 1 150 ? 3.411 -3.416 -6.453 1.00 93.31 150 PHE A N 1
ATOM 1185 C CA . PHE A 1 150 ? 3.643 -3.582 -7.881 1.00 93.31 150 PHE A CA 1
ATOM 1186 C C . PHE A 1 150 ? 2.417 -3.102 -8.640 1.00 93.31 150 PHE A C 1
ATOM 1188 O O . PHE A 1 150 ? 1.323 -3.619 -8.429 1.00 93.31 150 PHE A O 1
ATOM 1195 N N . ALA A 1 151 ? 2.603 -2.148 -9.546 1.00 92.44 151 ALA A N 1
ATOM 1196 C CA . ALA A 1 151 ? 1.515 -1.602 -10.340 1.00 92.44 151 ALA A CA 1
ATOM 1197 C C . ALA A 1 151 ? 1.924 -1.321 -11.781 1.00 92.44 151 ALA A C 1
ATOM 1199 O O . ALA A 1 151 ? 3.048 -0.912 -12.084 1.00 92.44 151 ALA A O 1
ATOM 1200 N N . LYS A 1 152 ? 0.969 -1.533 -12.682 1.00 93.12 152 LYS A N 1
ATOM 1201 C CA . LYS A 1 152 ? 1.099 -1.276 -14.108 1.00 93.12 152 LYS A CA 1
ATOM 1202 C C . LYS A 1 152 ? -0.290 -0.978 -14.650 1.00 93.12 152 LYS A C 1
ATOM 1204 O O . LYS A 1 152 ? -1.203 -1.777 -14.472 1.00 93.12 152 LYS A O 1
ATOM 1209 N N . ARG A 1 153 ? -0.442 0.137 -15.364 1.00 86.38 153 ARG A N 1
ATOM 1210 C CA . ARG A 1 153 ? -1.696 0.477 -16.045 1.00 86.38 153 ARG A CA 1
ATOM 1211 C C . ARG A 1 153 ? -2.187 -0.695 -16.902 1.00 86.38 153 ARG A C 1
ATOM 1213 O O . ARG A 1 153 ? -1.410 -1.216 -17.709 1.00 86.38 153 ARG A O 1
ATOM 1220 N N . GLY A 1 154 ? -3.460 -1.058 -16.728 1.00 85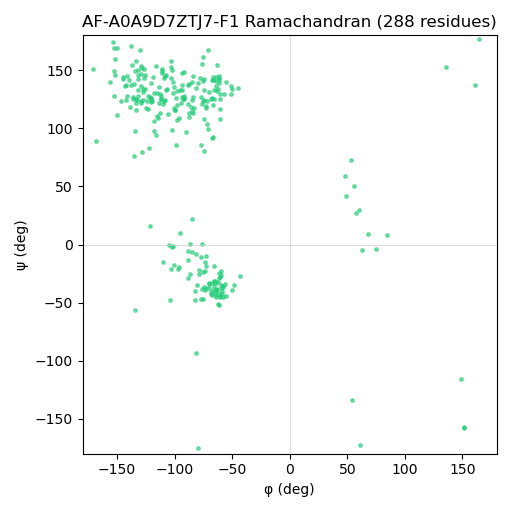.88 154 GLY A N 1
ATOM 1221 C CA . GLY A 1 154 ? -4.110 -2.189 -17.400 1.00 85.88 154 GLY A CA 1
ATOM 1222 C C . GLY A 1 154 ? -3.903 -3.544 -16.717 1.00 85.88 154 GLY A C 1
ATOM 1223 O O . GLY A 1 154 ? -4.270 -4.563 -17.291 1.00 85.88 154 GLY A O 1
ATOM 1224 N N . TYR A 1 155 ? -3.315 -3.579 -15.519 1.00 89.56 155 TYR A N 1
ATOM 1225 C CA . TYR A 1 155 ? -3.089 -4.797 -14.742 1.00 89.56 155 TYR A CA 1
ATOM 1226 C C . TYR A 1 155 ? -3.554 -4.610 -13.301 1.00 89.56 155 TYR A C 1
ATOM 1228 O O . TYR A 1 155 ? -3.493 -3.508 -12.761 1.00 89.56 155 TYR A O 1
ATOM 1236 N N . ALA A 1 156 ? -3.987 -5.708 -12.686 1.00 87.69 156 ALA A N 1
ATOM 1237 C CA . ALA A 1 156 ? -4.265 -5.779 -11.268 1.00 87.69 156 ALA A CA 1
ATOM 1238 C C . ALA A 1 156 ? -2.944 -5.588 -10.527 1.00 87.69 156 ALA A C 1
ATOM 1240 O O . ALA A 1 156 ? -1.960 -6.287 -10.801 1.00 87.69 156 ALA A O 1
ATOM 1241 N N . ASP A 1 157 ? -2.926 -4.610 -9.635 1.00 88.31 157 ASP A N 1
ATOM 1242 C CA . ASP A 1 157 ? -1.799 -4.377 -8.753 1.00 88.31 157 ASP A CA 1
ATOM 1243 C C . ASP A 1 157 ? -1.693 -5.485 -7.683 1.00 88.31 157 ASP A C 1
ATOM 1245 O O . ASP A 1 157 ? -2.566 -6.346 -7.545 1.00 88.31 157 ASP A O 1
ATOM 1249 N N . THR A 1 158 ? -0.559 -5.528 -6.986 1.00 86.75 158 THR A N 1
ATOM 1250 C CA . THR A 1 158 ? -0.333 -6.484 -5.896 1.00 86.75 158 THR A CA 1
ATOM 1251 C C . THR A 1 158 ? 0.664 -5.930 -4.888 1.00 86.75 158 THR A C 1
ATOM 1253 O O . THR A 1 158 ? 1.602 -5.215 -5.248 1.00 86.75 158 THR A O 1
ATOM 1256 N N . VAL A 1 159 ? 0.517 -6.312 -3.620 1.00 89.12 159 VAL A N 1
ATOM 1257 C CA . VAL A 1 159 ? 1.502 -6.049 -2.563 1.00 89.12 159 VAL A CA 1
ATOM 1258 C C . VAL A 1 159 ? 2.205 -7.350 -2.207 1.00 89.12 159 VAL A C 1
ATOM 1260 O O . VAL A 1 159 ? 1.555 -8.369 -1.995 1.00 89.12 159 VAL A O 1
ATOM 1263 N N . ILE A 1 160 ? 3.531 -7.317 -2.111 1.00 89.69 160 ILE A N 1
ATOM 1264 C CA . ILE A 1 160 ? 4.331 -8.442 -1.623 1.00 89.69 160 ILE A CA 1
ATOM 1265 C C . ILE A 1 160 ? 5.134 -7.977 -0.411 1.00 89.69 160 ILE A C 1
ATOM 1267 O O . ILE A 1 160 ? 5.848 -6.973 -0.466 1.00 89.69 160 ILE A O 1
ATOM 1271 N N . PHE A 1 161 ? 5.012 -8.712 0.692 1.00 88.31 161 PHE A N 1
ATOM 1272 C CA . PHE A 1 161 ? 5.733 -8.445 1.932 1.00 88.31 161 PHE A CA 1
ATOM 1273 C C . PHE A 1 161 ? 7.040 -9.228 1.970 1.00 88.31 161 PHE A C 1
ATOM 1275 O O . PHE A 1 161 ? 7.045 -10.448 1.843 1.00 88.31 161 PHE A O 1
ATOM 1282 N N . ILE A 1 162 ? 8.153 -8.525 2.170 1.00 87.12 162 ILE A N 1
ATOM 1283 C CA . ILE A 1 162 ? 9.494 -9.112 2.149 1.00 87.12 162 ILE A CA 1
ATOM 1284 C C . ILE A 1 162 ? 10.238 -8.730 3.419 1.00 87.12 162 ILE A C 1
ATOM 1286 O O . ILE A 1 162 ? 10.267 -7.563 3.810 1.00 87.12 162 ILE A O 1
ATOM 1290 N N . ARG A 1 163 ? 10.895 -9.708 4.048 1.00 86.81 163 ARG A N 1
ATOM 1291 C CA . ARG A 1 163 ? 11.877 -9.466 5.108 1.00 86.81 163 ARG A CA 1
ATOM 1292 C C . ARG A 1 163 ? 13.285 -9.504 4.489 1.00 86.81 163 ARG A C 1
ATOM 1294 O O . ARG A 1 163 ? 13.741 -10.587 4.133 1.00 86.81 163 ARG A O 1
ATOM 1301 N N . PRO A 1 164 ? 13.978 -8.362 4.335 1.00 83.06 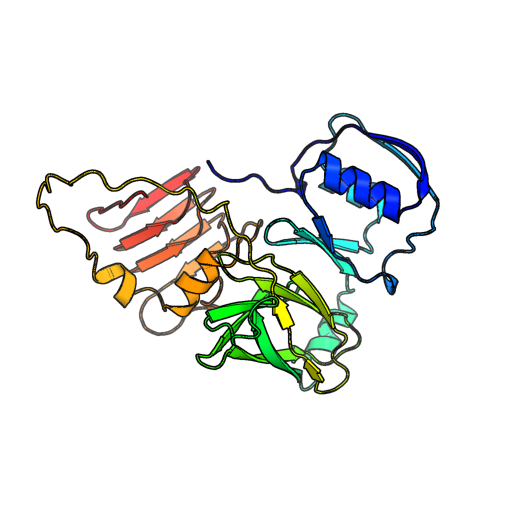164 PRO A N 1
ATOM 1302 C CA . PRO A 1 164 ? 15.280 -8.304 3.673 1.00 83.06 164 PRO A CA 1
ATOM 1303 C C . PRO A 1 164 ? 16.380 -8.817 4.617 1.00 83.06 164 PRO A C 1
ATOM 1305 O O . PRO A 1 164 ? 16.997 -8.038 5.349 1.00 83.06 164 PRO A O 1
ATOM 1308 N N . VAL A 1 165 ? 16.582 -10.138 4.626 1.00 85.25 165 VAL A N 1
ATOM 1309 C CA . VAL A 1 165 ? 17.649 -10.834 5.379 1.00 85.25 165 VAL A CA 1
ATOM 1310 C C . VAL A 1 165 ? 18.820 -11.274 4.497 1.00 85.25 165 VAL A C 1
ATOM 1312 O O . VAL A 1 165 ? 19.915 -11.499 5.004 1.00 85.25 165 VAL A O 1
ATOM 1315 N N . SER A 1 166 ? 18.582 -11.388 3.193 1.00 87.94 166 SER A N 1
ATOM 1316 C CA . SER A 1 166 ? 19.550 -11.716 2.152 1.00 87.94 166 SER A CA 1
ATOM 1317 C C . SER A 1 166 ? 19.078 -11.110 0.832 1.00 87.94 166 SER A C 1
ATOM 1319 O O . SER A 1 166 ? 17.928 -10.669 0.720 1.00 87.94 166 SER A O 1
ATOM 1321 N N . ASP A 1 167 ? 19.948 -11.120 -0.175 1.00 90.00 167 ASP A N 1
ATOM 1322 C CA . ASP A 1 167 ? 19.508 -10.878 -1.545 1.00 90.00 167 ASP A CA 1
ATOM 1323 C C . ASP A 1 167 ? 18.503 -11.960 -1.951 1.00 90.00 167 ASP A C 1
ATOM 1325 O O . ASP A 1 167 ? 18.593 -13.115 -1.522 1.00 90.00 167 ASP A O 1
ATOM 1329 N N . TYR A 1 168 ? 17.504 -11.559 -2.728 1.00 87.12 168 TYR A N 1
ATOM 1330 C CA . TYR A 1 168 ? 16.369 -12.401 -3.069 1.00 87.12 168 TYR A CA 1
ATOM 1331 C C . TYR A 1 168 ? 15.928 -12.144 -4.508 1.00 87.12 168 TYR A C 1
ATOM 1333 O O . TYR A 1 168 ? 15.845 -10.996 -4.956 1.00 87.12 168 TYR A O 1
ATOM 1341 N N . SER A 1 169 ? 15.640 -13.219 -5.239 1.00 93.00 169 SER A N 1
ATOM 1342 C CA . SER A 1 169 ? 15.102 -13.142 -6.594 1.00 93.00 169 SER A CA 1
ATOM 1343 C C . SER A 1 169 ? 13.663 -13.644 -6.612 1.00 93.00 169 SER A C 1
ATOM 1345 O O . SER A 1 169 ? 13.398 -14.743 -6.128 1.00 93.00 169 SER A O 1
ATOM 1347 N N . MET A 1 170 ? 12.738 -12.856 -7.164 1.00 93.31 170 MET A N 1
ATOM 1348 C CA . MET A 1 170 ? 11.370 -13.300 -7.423 1.00 93.31 170 MET A CA 1
ATOM 1349 C C . MET A 1 170 ? 10.828 -12.733 -8.729 1.00 93.31 170 MET A C 1
ATOM 1351 O O . MET A 1 170 ? 10.954 -11.545 -9.020 1.00 93.31 170 MET A O 1
ATOM 1355 N N . ASP A 1 171 ? 10.149 -13.582 -9.487 1.00 94.44 171 ASP A N 1
ATOM 1356 C CA . ASP A 1 171 ? 9.352 -13.140 -10.622 1.00 94.44 171 ASP A CA 1
ATOM 1357 C C . ASP A 1 171 ? 7.937 -12.783 -10.158 1.00 94.44 171 ASP A C 1
ATOM 1359 O O . ASP A 1 171 ? 7.314 -13.514 -9.389 1.00 94.44 171 ASP A O 1
ATOM 1363 N N . VAL A 1 172 ? 7.396 -11.684 -10.681 1.00 94.31 172 VAL A N 1
ATOM 1364 C CA . VAL A 1 172 ? 6.033 -11.225 -10.388 1.00 94.31 172 VAL A CA 1
ATOM 1365 C C . VAL A 1 172 ? 5.178 -11.369 -11.634 1.00 94.31 172 VAL A C 1
ATOM 1367 O O . VAL A 1 172 ? 5.507 -10.840 -12.694 1.00 94.31 172 VAL A O 1
ATOM 1370 N N . SER A 1 173 ? 4.058 -12.079 -11.511 1.00 94.56 173 SER A N 1
ATOM 1371 C CA . SER A 1 173 ? 3.102 -12.259 -12.608 1.00 94.56 173 SER A CA 1
ATOM 1372 C C . SER A 1 173 ? 1.859 -11.411 -12.357 1.00 94.56 173 SER A C 1
ATOM 1374 O O . SER A 1 173 ? 1.099 -11.696 -11.434 1.00 94.56 173 SER A O 1
ATOM 1376 N N . MET A 1 174 ? 1.637 -10.382 -13.171 1.00 91.69 174 MET A N 1
ATOM 1377 C CA . MET A 1 174 ? 0.506 -9.463 -13.030 1.00 91.69 174 MET A CA 1
ATOM 1378 C C . MET A 1 174 ? -0.679 -9.914 -13.887 1.00 91.69 174 MET A C 1
ATOM 1380 O O . MET A 1 174 ? -0.507 -10.311 -15.041 1.00 91.69 174 MET A O 1
ATOM 1384 N N . LYS A 1 175 ? -1.895 -9.849 -13.337 1.00 90.12 175 LYS A N 1
ATOM 1385 C CA . LYS A 1 175 ? -3.130 -10.217 -14.048 1.00 90.12 175 LYS A CA 1
ATOM 1386 C C . LYS A 1 175 ? -3.636 -9.018 -14.866 1.00 90.12 175 LYS A C 1
ATOM 1388 O O . LYS A 1 175 ? -3.862 -7.976 -14.262 1.00 90.12 175 LYS A O 1
ATOM 1393 N N . PRO A 1 176 ? -3.845 -9.125 -16.188 1.00 87.25 176 PRO A N 1
ATOM 1394 C CA . PRO A 1 176 ? -4.454 -8.045 -16.966 1.00 87.25 176 PRO A CA 1
ATOM 1395 C C . PRO A 1 176 ? -5.879 -7.711 -16.494 1.00 87.25 176 PRO A C 1
ATOM 1397 O O . PRO A 1 176 ? -6.660 -8.613 -16.182 1.00 87.25 176 PRO A O 1
ATOM 1400 N N . LEU A 1 177 ? -6.220 -6.423 -16.485 1.00 80.75 177 LEU A N 1
ATOM 1401 C CA . LEU A 1 177 ? -7.574 -5.895 -16.311 1.00 80.75 177 LEU A CA 1
ATOM 1402 C C . LEU A 1 177 ? -8.113 -5.563 -17.706 1.00 80.75 177 LEU A C 1
ATOM 1404 O O . LEU A 1 177 ? -7.936 -4.450 -18.195 1.00 80.75 177 LEU A O 1
ATOM 1408 N N . TYR A 1 178 ? -8.696 -6.535 -18.404 1.00 67.50 178 TYR A N 1
ATOM 1409 C CA . TYR A 1 178 ? -9.414 -6.228 -19.639 1.00 67.50 178 TYR A CA 1
ATOM 1410 C C . TYR A 1 178 ? -10.778 -5.633 -19.273 1.00 67.50 178 TYR A C 1
ATOM 1412 O O . TYR A 1 178 ? -11.530 -6.251 -18.523 1.00 67.50 178 TYR A O 1
ATOM 1420 N N . ALA A 1 179 ? -11.101 -4.457 -19.816 1.00 48.31 179 ALA A N 1
ATOM 1421 C CA . ALA A 1 179 ? -12.489 -4.152 -20.138 1.00 48.31 179 ALA A CA 1
ATOM 1422 C C . ALA A 1 179 ? -12.893 -5.100 -21.274 1.00 48.31 179 ALA A C 1
ATOM 1424 O O . ALA A 1 179 ? -12.061 -5.401 -22.137 1.00 48.31 179 ALA A O 1
ATOM 1425 N N . GLU A 1 180 ? -14.123 -5.604 -21.259 1.00 37.44 180 GLU A N 1
ATOM 1426 C CA . GLU A 1 180 ? -14.662 -6.381 -22.374 1.00 37.44 180 GLU A CA 1
ATOM 1427 C C . GLU A 1 180 ? -14.337 -5.681 -23.699 1.00 37.44 180 GLU A C 1
ATOM 1429 O O . GLU A 1 180 ? -14.450 -4.458 -23.816 1.00 37.44 180 GLU A O 1
ATOM 1434 N N . ILE A 1 181 ? -13.871 -6.441 -24.692 1.00 37.59 181 ILE A N 1
ATOM 1435 C CA . ILE A 1 181 ? -13.595 -5.893 -26.018 1.00 37.59 181 ILE A CA 1
ATOM 1436 C C . ILE A 1 181 ? -14.949 -5.514 -26.625 1.00 37.59 181 ILE A C 1
ATOM 1438 O O . ILE A 1 181 ? -15.600 -6.339 -27.264 1.00 37.59 181 ILE A O 1
ATOM 1442 N N . LEU A 1 182 ? -15.384 -4.269 -26.426 1.00 35.69 182 LEU A N 1
ATOM 1443 C CA . LEU A 1 182 ? -16.465 -3.685 -27.205 1.00 35.69 182 LEU A CA 1
ATOM 1444 C C . LEU A 1 182 ? -16.008 -3.687 -28.663 1.00 35.69 182 LEU A C 1
ATOM 1446 O O . LEU A 1 182 ? -15.119 -2.932 -29.063 1.00 35.69 182 LEU A O 1
ATOM 1450 N N . ARG A 1 183 ? -16.605 -4.570 -29.463 1.00 32.34 183 ARG A N 1
ATOM 1451 C CA . ARG A 1 183 ? -16.529 -4.488 -30.919 1.00 32.34 183 ARG A CA 1
ATOM 1452 C C . ARG A 1 183 ? -17.278 -3.229 -31.340 1.00 32.34 183 ARG A C 1
ATOM 1454 O O . ARG A 1 183 ? -18.489 -3.255 -31.516 1.00 32.34 183 ARG A O 1
ATOM 1461 N N . VAL A 1 184 ? -16.562 -2.120 -31.467 1.00 40.50 184 VAL A N 1
ATOM 1462 C CA . VAL A 1 184 ? -17.105 -0.908 -32.076 1.00 40.50 184 VAL A CA 1
ATOM 1463 C C . VAL A 1 184 ? -16.961 -1.060 -33.586 1.00 40.50 184 VAL A C 1
ATOM 1465 O O . VAL A 1 184 ? -15.852 -1.205 -34.098 1.00 40.50 184 VAL A O 1
ATOM 1468 N N . SER A 1 185 ? -18.086 -1.085 -34.297 1.00 38.75 185 SER A N 1
ATOM 1469 C CA . SER A 1 185 ? -18.111 -1.074 -35.759 1.00 38.75 185 SER A CA 1
ATOM 1470 C C . SER A 1 185 ? -17.470 0.209 -36.289 1.00 38.75 185 SER A C 1
ATOM 1472 O O . SER A 1 185 ? -17.709 1.296 -35.760 1.00 38.75 185 SER A O 1
ATOM 1474 N N . SER A 1 186 ? -16.673 0.094 -37.350 1.00 38.91 186 SER A N 1
ATOM 1475 C CA . SER A 1 186 ? -16.056 1.230 -38.031 1.00 38.91 186 SER A CA 1
ATOM 1476 C C . SER A 1 186 ? -17.140 2.161 -38.580 1.00 38.91 186 SER A C 1
ATOM 1478 O O . SER A 1 186 ? -17.905 1.777 -39.462 1.00 38.91 186 SER A O 1
ATOM 1480 N N . ARG A 1 187 ? -17.194 3.399 -38.082 1.00 43.31 187 ARG A N 1
ATOM 1481 C CA . ARG A 1 187 ? -17.822 4.513 -38.800 1.00 43.31 187 ARG A CA 1
ATOM 1482 C C . ARG A 1 187 ? -16.722 5.235 -39.583 1.00 43.31 187 ARG A C 1
ATOM 1484 O O . ARG A 1 187 ? -15.664 5.475 -38.996 1.00 43.31 187 ARG A O 1
ATOM 1491 N N . PRO A 1 188 ? -16.916 5.561 -40.871 1.00 39.81 188 PRO A N 1
ATOM 1492 C CA . PRO A 1 188 ? -15.975 6.421 -41.575 1.00 39.81 188 PRO A CA 1
ATOM 1493 C C . PRO A 1 188 ? -15.918 7.777 -40.860 1.00 39.81 188 PRO A C 1
ATOM 1495 O O . PRO A 1 188 ? -16.952 8.354 -40.529 1.00 39.81 188 PRO A O 1
ATOM 1498 N N . ALA A 1 189 ? -14.707 8.241 -40.563 1.00 43.12 189 ALA A N 1
ATOM 1499 C CA . ALA A 1 189 ? -14.484 9.539 -39.949 1.00 43.12 189 ALA A CA 1
ATOM 1500 C C . ALA A 1 189 ? -14.350 10.600 -41.046 1.00 43.12 189 ALA A C 1
ATOM 1502 O O . ALA A 1 189 ? -13.435 10.527 -41.864 1.00 43.12 189 ALA A O 1
ATOM 1503 N N . GLU A 1 190 ? -15.219 11.608 -41.030 1.00 41.69 190 GLU A N 1
ATOM 1504 C CA . GLU A 1 190 ? -14.856 12.922 -41.558 1.00 41.69 190 GLU A CA 1
ATOM 1505 C C . GLU A 1 190 ? -13.888 13.549 -40.550 1.00 41.69 190 GLU A C 1
ATOM 1507 O O . GLU A 1 190 ? -14.216 13.708 -39.374 1.00 41.69 190 GLU A O 1
ATOM 1512 N N . LEU A 1 191 ? -12.656 13.814 -40.983 1.00 38.78 191 LEU A N 1
ATOM 1513 C CA . LEU A 1 191 ? -11.604 14.398 -40.154 1.00 38.78 191 LEU A CA 1
ATOM 1514 C C . LEU A 1 191 ? -11.695 15.930 -40.218 1.00 38.78 191 LEU A C 1
ATOM 1516 O O . LEU A 1 191 ? -11.354 16.496 -41.258 1.00 38.78 191 LEU A O 1
ATOM 1520 N N . PRO A 1 192 ? -12.030 16.644 -39.129 1.00 36.75 192 PRO A N 1
ATOM 1521 C CA . PRO A 1 192 ? -11.562 18.007 -38.982 1.00 36.75 192 PRO A CA 1
ATOM 1522 C C . PRO A 1 192 ? -10.078 17.942 -38.613 1.00 36.75 192 PRO A C 1
ATOM 1524 O O . PRO A 1 192 ? -9.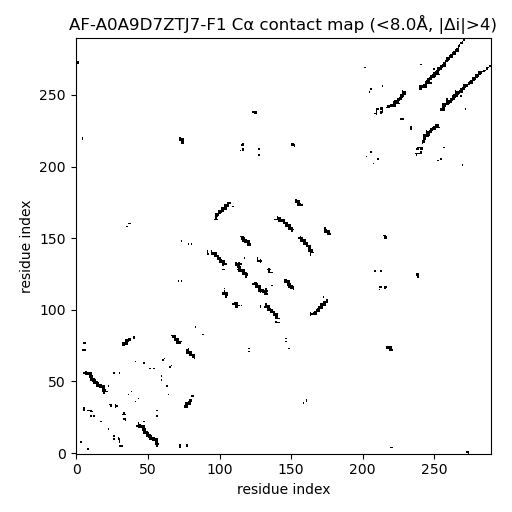691 17.539 -37.514 1.00 36.75 192 PRO A O 1
ATOM 1527 N N . VAL A 1 193 ? -9.232 18.305 -39.573 1.00 44.16 193 VAL A N 1
ATOM 1528 C CA . VAL A 1 193 ? -7.792 18.457 -39.377 1.00 44.16 193 VAL A CA 1
ATOM 1529 C C . VAL A 1 193 ? -7.564 19.716 -38.542 1.00 44.16 193 VAL A C 1
ATOM 1531 O O . VAL A 1 193 ? -7.657 20.822 -39.056 1.00 44.16 193 VAL A O 1
ATOM 1534 N N . ASN A 1 194 ? -7.255 19.547 -37.258 1.00 37.44 194 ASN A N 1
ATOM 1535 C CA . ASN A 1 194 ? -6.573 20.563 -36.456 1.00 37.44 194 ASN A CA 1
ATOM 1536 C C . ASN A 1 194 ? -5.459 19.874 -35.654 1.00 37.44 194 ASN A C 1
ATOM 1538 O O . ASN A 1 194 ? -5.729 19.282 -34.607 1.00 37.44 194 ASN A O 1
ATOM 1542 N N . PRO A 1 195 ? -4.204 19.904 -36.130 1.00 45.84 195 PRO A N 1
ATOM 1543 C CA . PRO A 1 195 ? -3.086 19.318 -35.420 1.00 45.84 195 PRO A CA 1
ATOM 1544 C C . PRO A 1 195 ? -2.479 20.374 -34.498 1.00 45.84 195 PRO A C 1
ATOM 1546 O O . PRO A 1 195 ? -1.649 21.169 -34.929 1.00 45.84 195 PRO A O 1
ATOM 1549 N N . ILE A 1 196 ? -2.852 20.376 -33.218 1.00 33.72 196 ILE A N 1
ATOM 1550 C CA . ILE A 1 196 ? -2.026 21.011 -32.182 1.00 33.72 196 ILE A CA 1
ATOM 1551 C C . ILE A 1 196 ? -1.953 20.066 -30.987 1.00 33.72 196 ILE A C 1
ATOM 1553 O O . ILE A 1 196 ? -2.606 20.256 -29.969 1.00 33.72 196 ILE A O 1
ATOM 1557 N N . ASP A 1 197 ? -1.133 19.029 -31.140 1.00 37.94 197 ASP A N 1
ATOM 1558 C CA . ASP A 1 197 ? -0.757 18.117 -30.065 1.00 37.94 197 ASP A CA 1
ATOM 1559 C C . ASP A 1 197 ? 0.769 18.000 -30.025 1.00 37.94 197 ASP A C 1
ATOM 1561 O O . ASP A 1 197 ? 1.377 17.064 -30.536 1.00 37.94 197 ASP A O 1
ATOM 1565 N N . SER A 1 198 ? 1.415 18.998 -29.425 1.00 44.47 198 SER A N 1
ATOM 1566 C CA . SER A 1 198 ? 2.728 18.817 -28.804 1.00 44.47 198 SER A CA 1
ATOM 1567 C C . SER A 1 198 ? 3.080 20.038 -27.965 1.00 44.47 198 SER A C 1
ATOM 1569 O O . SER A 1 198 ? 3.764 20.954 -28.420 1.00 44.47 198 SER A O 1
ATOM 1571 N N . LEU A 1 199 ? 2.701 20.040 -26.691 1.00 43.31 199 LEU A N 1
ATOM 1572 C CA . LEU A 1 199 ? 3.416 20.867 -25.721 1.00 43.31 199 LEU A CA 1
ATOM 1573 C C . LEU A 1 199 ? 4.761 20.187 -25.433 1.00 43.31 199 LEU A C 1
ATOM 1575 O O . LEU A 1 199 ? 4.938 19.476 -24.442 1.00 43.31 199 LEU A O 1
ATOM 1579 N N . VAL A 1 200 ? 5.708 20.406 -26.350 1.00 43.34 200 VAL A N 1
ATOM 1580 C CA . VAL A 1 200 ? 7.124 19.981 -26.338 1.00 43.34 200 VAL A CA 1
ATOM 1581 C C . VAL A 1 200 ? 7.786 20.193 -24.965 1.00 43.34 200 VAL A C 1
ATOM 1583 O O . VAL A 1 200 ? 8.671 19.438 -24.561 1.00 43.34 200 VAL A O 1
ATOM 1586 N N . LEU A 1 201 ? 7.293 21.168 -24.200 1.00 36.97 201 LEU A N 1
ATOM 1587 C CA . LEU A 1 201 ? 7.806 21.565 -22.897 1.00 36.97 201 LEU A CA 1
ATOM 1588 C C . LEU A 1 201 ? 7.563 20.535 -21.769 1.00 36.97 201 LEU A C 1
ATOM 1590 O O . LEU A 1 201 ? 8.426 20.373 -20.906 1.00 36.97 201 LEU A O 1
ATOM 1594 N N . VAL A 1 202 ? 6.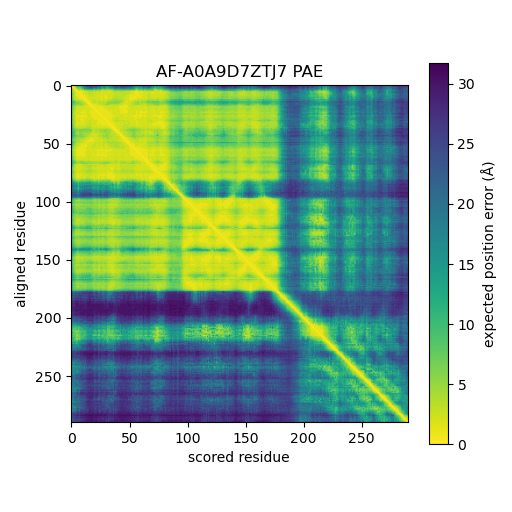454 19.778 -21.782 1.00 38.28 202 VAL A N 1
ATOM 1595 C CA . VAL A 1 202 ? 6.145 18.769 -20.735 1.00 38.28 202 VAL A CA 1
ATOM 1596 C C . VAL A 1 202 ? 7.123 17.592 -20.798 1.00 38.28 202 VAL A C 1
ATOM 1598 O O . VAL A 1 202 ? 7.640 17.144 -19.774 1.00 38.28 202 VAL A O 1
ATOM 1601 N N . ASN A 1 203 ? 7.426 17.131 -22.016 1.00 44.34 203 ASN A N 1
ATOM 1602 C CA . ASN A 1 203 ? 8.360 16.031 -22.266 1.00 44.34 203 ASN A CA 1
ATOM 1603 C C . ASN A 1 203 ? 9.834 16.425 -22.049 1.00 44.34 203 ASN A C 1
ATOM 1605 O O . ASN A 1 203 ? 10.652 15.536 -21.804 1.00 44.34 203 ASN A O 1
ATOM 1609 N N . MET A 1 204 ? 10.179 17.720 -22.124 1.00 41.47 204 MET A N 1
ATOM 1610 C CA . MET A 1 204 ? 11.524 18.225 -21.804 1.00 41.47 204 MET A CA 1
ATOM 1611 C C . MET A 1 204 ? 11.765 18.400 -20.298 1.00 41.47 204 MET A C 1
ATOM 1613 O O . MET A 1 204 ? 12.887 18.196 -19.840 1.00 41.47 204 MET A O 1
ATOM 1617 N N . LEU A 1 205 ? 10.744 18.787 -19.522 1.00 41.31 205 LEU A N 1
ATOM 1618 C CA . LEU A 1 205 ? 10.921 19.228 -18.129 1.00 41.31 205 LEU A CA 1
ATOM 1619 C C . LEU A 1 205 ? 10.590 18.157 -17.075 1.00 41.31 205 LEU A C 1
ATOM 1621 O O . LEU A 1 205 ? 11.033 18.270 -15.929 1.00 41.31 205 LEU A O 1
ATOM 1625 N N . VAL A 1 206 ? 9.855 17.098 -17.437 1.00 50.19 206 VAL A N 1
ATOM 1626 C CA . VAL A 1 206 ? 9.501 16.000 -16.521 1.00 50.19 206 VAL A CA 1
ATOM 1627 C C . VAL A 1 206 ? 10.182 14.699 -16.961 1.00 50.19 206 VAL A C 1
ATOM 1629 O O . VAL A 1 206 ? 9.938 14.219 -18.068 1.00 50.19 206 VAL A O 1
ATOM 1632 N N . PRO A 1 207 ? 11.007 14.053 -16.108 1.00 55.91 207 PRO A N 1
ATOM 1633 C CA . PRO A 1 207 ? 11.599 12.766 -16.454 1.00 55.91 207 PRO A CA 1
ATOM 1634 C C . PRO A 1 207 ? 10.508 11.741 -16.784 1.00 55.91 207 PRO A C 1
ATOM 1636 O O . PRO A 1 207 ? 9.622 11.511 -15.962 1.00 55.91 207 PRO A O 1
ATOM 1639 N N . ARG A 1 208 ? 10.605 11.047 -17.930 1.00 56.06 208 ARG A N 1
ATOM 1640 C CA . ARG A 1 208 ? 9.623 10.020 -18.357 1.00 56.06 208 ARG A CA 1
ATOM 1641 C C . ARG A 1 208 ? 9.277 9.004 -17.260 1.00 56.06 208 ARG A C 1
ATOM 1643 O O . ARG A 1 208 ? 8.132 8.585 -17.143 1.00 56.06 208 ARG A O 1
ATOM 1650 N N . LYS A 1 209 ? 10.248 8.651 -16.407 1.00 52.09 209 LYS A N 1
ATOM 1651 C CA . LYS A 1 209 ? 10.036 7.745 -15.263 1.00 52.09 209 LYS A CA 1
ATOM 1652 C C . LYS A 1 209 ? 8.998 8.270 -14.261 1.00 52.09 209 LYS A C 1
ATOM 1654 O O . LYS A 1 209 ? 8.275 7.469 -13.675 1.00 52.09 209 LYS A O 1
ATOM 1659 N N . ALA A 1 210 ? 8.928 9.584 -14.051 1.00 55.72 210 ALA A N 1
ATOM 1660 C CA . ALA A 1 210 ? 7.959 10.209 -13.153 1.00 55.72 210 ALA A CA 1
ATOM 1661 C C . ALA A 1 210 ? 6.544 10.211 -13.756 1.00 55.72 210 ALA A C 1
ATOM 1663 O O . ALA A 1 210 ? 5.598 9.919 -13.032 1.00 55.72 210 ALA A O 1
ATOM 1664 N N . LEU A 1 211 ? 6.415 10.449 -15.069 1.00 58.50 211 LEU A N 1
ATOM 1665 C CA . LEU A 1 211 ? 5.134 10.365 -15.787 1.00 58.50 211 LEU A CA 1
ATOM 1666 C C . LEU A 1 211 ? 4.553 8.947 -15.718 1.00 58.50 211 LEU A C 1
ATOM 1668 O O . LEU A 1 211 ? 3.446 8.755 -15.228 1.00 58.50 211 LEU A O 1
ATOM 1672 N N . ILE A 1 212 ? 5.354 7.942 -16.087 1.00 60.94 212 ILE A N 1
ATOM 1673 C CA . ILE A 1 212 ? 4.965 6.523 -16.031 1.00 60.94 212 ILE A CA 1
ATOM 1674 C C . ILE A 1 212 ? 4.579 6.108 -14.606 1.00 60.94 212 ILE A C 1
ATOM 1676 O O . ILE A 1 212 ? 3.593 5.406 -14.404 1.00 60.94 212 ILE A O 1
ATOM 1680 N N . THR A 1 213 ? 5.345 6.553 -13.604 1.00 65.62 213 THR A N 1
ATOM 1681 C CA . THR A 1 213 ? 5.020 6.268 -12.200 1.00 65.62 213 THR A CA 1
ATOM 1682 C C . THR A 1 213 ? 3.671 6.869 -11.819 1.00 65.62 213 THR A C 1
ATOM 1684 O O . THR A 1 213 ? 2.903 6.196 -11.149 1.00 65.62 213 THR A O 1
ATOM 1687 N N . SER A 1 214 ? 3.365 8.092 -12.256 1.00 64.31 214 SER A N 1
ATOM 1688 C CA . SER A 1 214 ? 2.080 8.746 -11.978 1.00 64.31 214 SER A CA 1
ATOM 1689 C C . SER A 1 214 ? 0.893 8.052 -12.646 1.00 64.31 214 SER A C 1
ATOM 1691 O O . SER A 1 214 ? -0.190 7.982 -12.077 1.00 64.31 214 SER A O 1
ATOM 1693 N N . GLU A 1 215 ? 1.086 7.518 -13.853 1.00 73.12 215 GLU A N 1
ATOM 1694 C CA . GLU A 1 215 ? 0.049 6.738 -14.536 1.00 73.12 215 GLU A CA 1
ATOM 1695 C C . GLU A 1 215 ? -0.194 5.378 -13.875 1.00 73.12 215 GLU A C 1
ATOM 1697 O O . GLU A 1 215 ? -1.317 4.877 -13.876 1.00 73.12 215 GLU A O 1
ATOM 1702 N N . ASN A 1 216 ? 0.858 4.761 -13.335 1.00 77.06 216 ASN A N 1
ATOM 1703 C CA . ASN A 1 216 ? 0.772 3.446 -12.707 1.00 77.06 216 ASN A CA 1
ATOM 1704 C C . ASN A 1 216 ? 0.371 3.505 -11.223 1.00 77.06 216 ASN A C 1
ATOM 1706 O O . ASN A 1 216 ? -0.119 2.507 -10.702 1.00 77.06 216 ASN A O 1
ATOM 1710 N N . LEU A 1 217 ? 0.635 4.611 -10.519 1.00 74.81 217 LEU A N 1
ATOM 1711 C CA . LEU A 1 217 ? 0.546 4.701 -9.061 1.00 74.81 217 LEU A CA 1
ATOM 1712 C C . LEU A 1 217 ? -0.320 5.886 -8.624 1.00 74.81 217 LEU A C 1
ATOM 1714 O O . LEU A 1 217 ? 0.005 7.035 -8.901 1.00 74.81 217 LEU A O 1
ATOM 1718 N N . GLN A 1 218 ? -1.347 5.603 -7.826 1.00 70.56 218 GLN A N 1
ATOM 1719 C CA . GLN A 1 218 ? -2.126 6.603 -7.094 1.00 70.56 218 GLN A CA 1
ATOM 1720 C C . GLN A 1 218 ? -1.811 6.468 -5.597 1.00 70.56 218 GLN A C 1
ATOM 1722 O O . GLN A 1 218 ? -1.986 5.386 -5.040 1.00 70.56 218 GLN A O 1
ATOM 1727 N N . VAL A 1 219 ? -1.311 7.513 -4.927 1.00 59.94 219 VAL A N 1
ATOM 1728 C CA . VAL A 1 219 ? -1.018 7.477 -3.480 1.00 59.94 219 VAL A CA 1
ATOM 1729 C C . VAL A 1 219 ? -1.835 8.535 -2.749 1.00 59.94 219 VAL A C 1
ATOM 1731 O O . VAL A 1 219 ? -1.699 9.729 -3.008 1.00 59.94 219 VAL A O 1
ATOM 1734 N N . TYR A 1 220 ? -2.624 8.110 -1.762 1.00 55.50 220 TYR A N 1
ATOM 1735 C CA . TYR A 1 220 ? -3.382 9.028 -0.915 1.00 55.50 220 TYR A CA 1
ATOM 1736 C C . TYR A 1 220 ? -2.500 9.515 0.239 1.00 55.50 220 TYR A C 1
ATOM 1738 O O . TYR A 1 220 ? -2.040 8.746 1.086 1.00 55.50 220 TYR A O 1
ATOM 1746 N N . GLY A 1 221 ? -2.204 10.815 0.252 1.00 48.00 221 GLY A N 1
ATOM 1747 C CA . GLY A 1 221 ? -1.478 11.457 1.343 1.00 48.00 221 GLY A CA 1
ATOM 1748 C C . GLY A 1 221 ? -0.871 12.797 0.950 1.00 48.00 221 GLY A C 1
ATOM 1749 O O . GLY A 1 221 ? -0.250 12.921 -0.103 1.00 48.00 221 GLY A O 1
ATOM 1750 N N . THR A 1 222 ? -0.994 13.780 1.840 1.00 43.41 222 THR A N 1
ATOM 1751 C CA . THR A 1 222 ? -0.454 15.125 1.639 1.00 43.41 222 THR A CA 1
ATOM 1752 C C . THR A 1 222 ? 1.016 15.207 2.064 1.00 43.41 222 THR A C 1
ATOM 1754 O O . THR A 1 222 ? 1.436 14.622 3.070 1.00 43.41 222 THR A O 1
ATOM 1757 N N . ARG A 1 223 ? 1.849 15.927 1.305 1.00 43.22 223 ARG A N 1
ATOM 1758 C CA . ARG A 1 223 ? 3.159 16.402 1.796 1.00 43.22 223 ARG A CA 1
ATOM 1759 C C . ARG A 1 223 ? 3.001 17.831 2.313 1.00 43.22 223 ARG A C 1
ATOM 1761 O O . ARG A 1 223 ? 2.417 18.660 1.626 1.00 43.22 223 ARG A O 1
ATOM 1768 N N . ALA A 1 224 ? 3.535 18.116 3.501 1.00 29.30 224 ALA A N 1
ATOM 1769 C CA . ALA A 1 224 ? 3.391 19.425 4.145 1.00 29.30 224 ALA A CA 1
ATOM 1770 C C . ALA A 1 224 ? 4.053 20.571 3.356 1.00 29.30 224 ALA A C 1
ATOM 1772 O O . ALA A 1 224 ? 3.554 21.688 3.369 1.00 29.30 224 ALA A O 1
ATOM 1773 N N . PHE A 1 225 ? 5.159 20.298 2.658 1.00 32.06 225 PHE A N 1
ATOM 1774 C CA . PHE A 1 225 ? 5.925 21.302 1.922 1.00 32.06 225 PHE A CA 1
ATOM 1775 C C . PHE A 1 225 ? 6.740 20.644 0.797 1.00 32.06 225 PHE A C 1
ATOM 1777 O O . PHE A 1 225 ? 7.319 19.569 0.995 1.00 32.06 225 PHE A O 1
ATOM 1784 N N . GLN A 1 226 ? 6.801 21.281 -0.373 1.00 43.22 226 GLN A N 1
ATOM 1785 C CA . GLN A 1 226 ? 7.636 20.878 -1.508 1.00 43.22 226 GLN A CA 1
ATOM 1786 C C . GLN A 1 226 ? 8.299 22.106 -2.146 1.00 43.22 226 GLN A C 1
ATOM 1788 O O . GLN A 1 226 ? 7.633 23.108 -2.375 1.00 43.22 226 GLN A O 1
ATOM 1793 N N . VAL A 1 227 ? 9.586 22.000 -2.497 1.00 40.16 227 VAL A N 1
ATOM 1794 C CA . VAL A 1 227 ? 10.321 23.021 -3.267 1.00 40.16 227 VAL A CA 1
ATOM 1795 C C . VAL A 1 227 ? 10.960 22.370 -4.490 1.00 40.16 227 VAL A C 1
ATOM 1797 O O . VAL A 1 227 ? 11.584 21.311 -4.367 1.00 40.16 227 VAL A O 1
ATOM 1800 N N . SER A 1 228 ? 10.840 22.987 -5.663 1.00 43.66 228 SER A N 1
ATOM 1801 C CA . SER A 1 228 ? 11.607 22.607 -6.855 1.00 43.66 228 SER A CA 1
ATOM 1802 C C . SER A 1 228 ? 12.215 23.812 -7.567 1.00 43.66 228 SER A C 1
ATOM 1804 O O . SER A 1 228 ? 11.502 24.729 -7.969 1.00 43.66 228 SER A O 1
ATOM 1806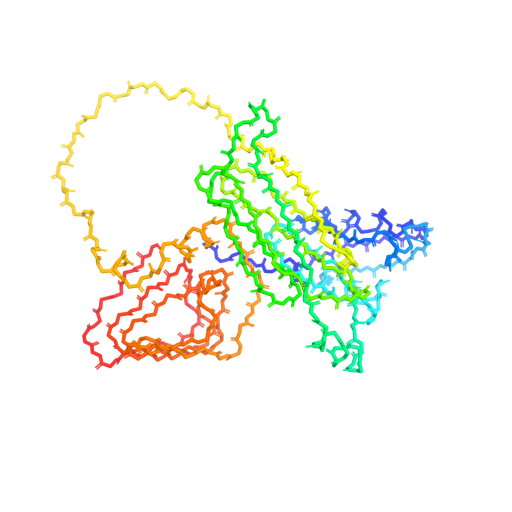 N N . LEU A 1 229 ? 13.536 23.763 -7.759 1.00 40.44 229 LEU A N 1
ATOM 1807 C CA . LEU A 1 229 ? 14.332 24.672 -8.585 1.00 40.44 229 LEU A CA 1
ATOM 1808 C C . LEU A 1 229 ? 14.859 23.902 -9.812 1.00 40.44 229 LEU A C 1
ATOM 1810 O O . LEU A 1 229 ? 15.091 22.696 -9.724 1.00 40.44 229 LEU A O 1
ATOM 1814 N N . ILE A 1 230 ? 15.081 24.578 -10.938 1.00 42.12 230 ILE A N 1
ATOM 1815 C CA . ILE A 1 230 ? 15.894 24.063 -12.054 1.00 42.12 230 ILE A CA 1
ATOM 1816 C C . ILE A 1 230 ? 17.040 25.075 -12.224 1.00 42.12 230 ILE A C 1
ATOM 1818 O O . ILE A 1 230 ? 16.724 26.258 -12.310 1.00 42.12 230 ILE A O 1
ATOM 1822 N N . PRO A 1 231 ? 18.334 24.672 -12.204 1.00 30.97 231 PRO A N 1
ATOM 1823 C CA . PRO A 1 231 ? 18.874 23.402 -12.701 1.00 30.97 231 PRO A CA 1
ATOM 1824 C C . PRO A 1 231 ? 19.508 22.445 -11.665 1.00 30.97 231 PRO A C 1
ATOM 1826 O O . PRO A 1 231 ? 20.046 22.833 -10.635 1.00 30.97 231 PRO A O 1
ATOM 1829 N N . TYR A 1 232 ? 19.457 21.157 -12.031 1.00 35.28 232 TYR A N 1
ATOM 1830 C CA . TYR A 1 232 ? 20.242 19.991 -11.580 1.00 35.28 232 TYR A CA 1
ATOM 1831 C C . TYR A 1 232 ? 20.219 19.479 -10.130 1.00 35.28 232 TYR A C 1
ATOM 1833 O O . TYR A 1 232 ? 20.750 18.388 -9.912 1.00 35.28 232 TYR A O 1
ATOM 1841 N N . VAL A 1 233 ? 19.561 20.110 -9.151 1.00 39.88 233 VAL A N 1
ATOM 1842 C CA . VAL A 1 233 ? 19.491 19.521 -7.793 1.00 39.88 233 VAL A CA 1
ATOM 1843 C C . VAL A 1 233 ? 18.133 19.744 -7.120 1.00 39.88 233 VAL A C 1
ATOM 1845 O O . VAL A 1 233 ? 17.674 20.866 -6.950 1.00 39.88 233 VAL A O 1
ATOM 1848 N N . GLY A 1 234 ? 17.484 18.654 -6.693 1.00 39.66 234 GLY A N 1
ATOM 1849 C CA . GLY A 1 234 ? 16.263 18.694 -5.879 1.00 39.66 234 GLY A CA 1
ATOM 1850 C C . GLY A 1 234 ? 15.870 17.309 -5.353 1.00 39.66 234 GLY A C 1
ATOM 1851 O O . GLY A 1 234 ? 16.175 16.288 -5.966 1.00 39.66 234 GLY A O 1
ATOM 1852 N N . THR A 1 235 ? 15.214 17.235 -4.201 1.00 35.66 235 THR A N 1
ATOM 1853 C CA . THR A 1 235 ? 15.001 15.997 -3.432 1.00 35.66 235 THR A CA 1
ATOM 1854 C C . THR A 1 235 ? 13.927 15.068 -4.040 1.00 35.66 235 THR A C 1
ATOM 1856 O O . THR A 1 235 ? 12.771 15.440 -4.202 1.00 35.66 235 THR A O 1
ATOM 1859 N N . LYS A 1 236 ? 14.302 13.808 -4.332 1.00 50.91 236 LYS A N 1
ATOM 1860 C CA . LYS A 1 236 ? 13.416 12.635 -4.571 1.00 50.91 236 LYS A CA 1
ATOM 1861 C C . LYS A 1 236 ? 12.308 12.814 -5.638 1.00 50.91 236 LYS A C 1
ATOM 1863 O O . LYS A 1 236 ? 11.118 12.856 -5.334 1.00 50.91 236 LYS A O 1
ATOM 1868 N N . TRP A 1 237 ? 12.715 12.831 -6.909 1.00 44.88 237 TRP A N 1
ATOM 1869 C CA . TRP A 1 237 ? 11.888 13.137 -8.090 1.00 44.88 237 TRP A CA 1
ATOM 1870 C C . TRP A 1 237 ? 10.915 12.052 -8.578 1.00 44.88 237 TRP A C 1
ATOM 1872 O O . TRP A 1 237 ? 9.936 12.379 -9.241 1.00 44.88 237 TRP A O 1
ATOM 1882 N N . MET A 1 238 ? 11.148 10.774 -8.275 1.00 48.81 238 MET A N 1
ATOM 1883 C CA . MET A 1 238 ? 10.490 9.669 -8.995 1.00 48.81 238 MET A CA 1
ATOM 1884 C C . MET A 1 238 ? 9.005 9.457 -8.665 1.00 48.81 238 MET A C 1
ATOM 1886 O O . MET A 1 238 ? 8.324 8.776 -9.418 1.00 48.81 238 MET A O 1
ATOM 1890 N N . SER A 1 239 ? 8.497 10.039 -7.577 1.00 49.53 239 SER A N 1
ATOM 1891 C CA . SER A 1 239 ? 7.121 9.834 -7.106 1.00 49.53 239 SER A CA 1
ATOM 1892 C C . SER A 1 239 ? 6.299 11.125 -7.010 1.00 49.53 239 SER A C 1
ATOM 1894 O O . SER A 1 239 ? 5.272 11.135 -6.353 1.00 49.53 239 SER A O 1
ATOM 1896 N N . LYS A 1 240 ? 6.739 12.230 -7.630 1.00 49.28 240 LYS A N 1
ATOM 1897 C CA . LYS A 1 240 ? 6.130 13.571 -7.475 1.00 49.28 240 LYS A CA 1
ATOM 1898 C C . LYS A 1 240 ? 4.693 13.703 -8.016 1.00 49.28 240 LYS A C 1
ATOM 1900 O O . LYS A 1 240 ? 3.923 14.463 -7.443 1.00 49.28 240 LYS A O 1
ATOM 1905 N N . GLY A 1 241 ? 4.334 12.963 -9.068 1.00 47.59 241 GLY A N 1
ATOM 1906 C CA . GLY A 1 241 ? 2.989 12.999 -9.664 1.00 47.59 241 GLY A CA 1
ATOM 1907 C C . GLY A 1 241 ? 1.920 12.198 -8.921 1.00 47.59 241 GLY A C 1
ATOM 1908 O O . GLY A 1 241 ? 0.742 12.494 -9.034 1.00 47.59 241 GLY A O 1
ATOM 1909 N N . ALA A 1 242 ? 2.332 11.216 -8.117 1.00 46.44 242 ALA A N 1
ATOM 1910 C CA . ALA A 1 242 ? 1.415 10.288 -7.460 1.00 46.44 242 ALA A CA 1
ATOM 1911 C C . ALA A 1 242 ? 0.865 10.795 -6.108 1.00 46.44 242 ALA A C 1
ATOM 1913 O O . ALA A 1 242 ? 0.150 10.052 -5.448 1.00 46.44 242 ALA A O 1
ATOM 1914 N N . TYR A 1 243 ? 1.245 12.002 -5.657 1.00 49.72 243 TYR A N 1
ATOM 1915 C CA . TYR A 1 243 ? 0.884 12.579 -4.348 1.00 49.72 243 TYR A CA 1
ATOM 1916 C C . TYR A 1 243 ? 0.298 13.989 -4.499 1.00 49.72 243 TYR A C 1
ATOM 1918 O O . TYR A 1 243 ? 0.721 14.742 -5.378 1.00 49.72 243 TYR A O 1
ATOM 1926 N N . THR A 1 244 ? -0.561 14.384 -3.555 1.00 42.31 244 THR A N 1
ATOM 1927 C CA . THR A 1 244 ? -1.040 15.766 -3.379 1.00 42.31 244 THR A CA 1
ATOM 1928 C C . THR A 1 244 ? -0.173 16.529 -2.357 1.00 42.31 244 THR A C 1
ATOM 1930 O O . THR A 1 244 ? 0.391 15.938 -1.431 1.00 42.31 244 THR A O 1
ATOM 1933 N N . ASN A 1 245 ? 0.006 17.846 -2.511 1.00 40.34 245 ASN A N 1
ATOM 1934 C CA . ASN A 1 245 ? 0.845 18.677 -1.622 1.00 40.34 245 ASN A CA 1
ATOM 1935 C C . ASN A 1 245 ? 0.012 19.768 -0.924 1.00 40.34 245 ASN A C 1
ATOM 1937 O O . ASN A 1 245 ? -0.908 20.309 -1.523 1.00 40.34 245 ASN A O 1
ATOM 1941 N N . ALA A 1 246 ? 0.328 20.105 0.330 1.00 37.47 246 ALA A N 1
ATOM 1942 C CA . ALA A 1 246 ? -0.342 21.194 1.053 1.00 37.47 246 ALA A CA 1
ATOM 1943 C C . ALA A 1 246 ? 0.248 22.573 0.700 1.00 37.47 246 ALA A C 1
ATOM 1945 O O . ALA A 1 246 ? -0.478 23.547 0.529 1.00 37.47 246 ALA A O 1
ATOM 1946 N N . ILE A 1 247 ? 1.576 22.648 0.559 1.00 35.31 247 ILE A N 1
ATOM 1947 C CA . ILE A 1 247 ? 2.296 23.854 0.138 1.00 35.31 247 ILE A CA 1
ATOM 1948 C C . ILE A 1 247 ? 3.355 23.462 -0.899 1.00 35.31 247 ILE A C 1
ATOM 1950 O O . ILE A 1 247 ? 4.175 22.576 -0.629 1.00 35.31 247 ILE A O 1
ATOM 1954 N N . SER A 1 248 ? 3.372 24.106 -2.072 1.00 40.12 248 SER A N 1
ATOM 1955 C CA . SER A 1 248 ? 4.411 23.880 -3.092 1.00 40.12 248 SER A CA 1
ATOM 1956 C C . SER A 1 248 ? 5.010 25.172 -3.646 1.00 40.12 248 SER A C 1
ATOM 1958 O O . SER A 1 248 ? 4.284 26.072 -4.056 1.00 40.12 248 SER A O 1
ATOM 1960 N N . PHE A 1 249 ? 6.341 25.222 -3.718 1.00 44.25 249 PHE A N 1
ATOM 1961 C CA . PHE A 1 249 ? 7.128 26.307 -4.304 1.00 44.25 249 PHE A CA 1
ATOM 1962 C C . PHE A 1 249 ? 7.889 25.797 -5.536 1.00 44.25 249 PHE A C 1
ATOM 1964 O O . PHE A 1 249 ? 8.831 25.010 -5.410 1.00 44.25 249 PHE A O 1
ATOM 1971 N N . ASN A 1 250 ? 7.513 26.245 -6.731 1.00 47.84 250 ASN A N 1
ATOM 1972 C CA . ASN A 1 250 ? 8.151 25.853 -7.990 1.00 47.84 250 ASN A CA 1
ATOM 1973 C C . ASN A 1 250 ? 8.822 27.088 -8.603 1.00 47.84 250 ASN A C 1
ATOM 1975 O O . ASN A 1 250 ? 8.120 27.962 -9.078 1.00 47.84 250 ASN A O 1
ATOM 1979 N N . LEU A 1 251 ? 10.155 27.195 -8.616 1.00 39.41 251 LEU A N 1
ATOM 1980 C CA . LEU A 1 251 ? 10.832 28.440 -9.029 1.00 39.41 251 LEU A CA 1
ATOM 1981 C C . LEU A 1 251 ? 10.902 28.643 -10.556 1.00 39.41 251 LEU A C 1
ATOM 1983 O O . LEU A 1 251 ? 10.967 29.776 -11.012 1.00 39.41 251 LEU A O 1
ATOM 1987 N N . PHE A 1 252 ? 10.861 27.569 -11.354 1.00 37.34 252 PHE A N 1
ATOM 1988 C CA . PHE A 1 252 ? 10.942 27.651 -12.824 1.00 37.34 252 PHE A CA 1
ATOM 1989 C C . PHE A 1 252 ? 9.895 26.767 -13.511 1.00 37.34 252 PHE A C 1
ATOM 1991 O O . PHE A 1 252 ? 9.060 27.289 -14.242 1.00 37.34 252 PHE A O 1
ATOM 1998 N N . ALA A 1 253 ? 9.877 25.457 -13.221 1.00 41.25 253 ALA A N 1
ATOM 1999 C CA . ALA A 1 253 ? 8.802 24.559 -13.644 1.00 41.25 253 ALA A CA 1
ATOM 2000 C C . ALA A 1 253 ? 8.497 23.453 -12.613 1.00 41.25 253 ALA A C 1
ATOM 2002 O O . ALA A 1 253 ? 9.422 22.934 -11.982 1.00 41.25 253 ALA A O 1
ATOM 2003 N N . GLY A 1 254 ? 7.220 23.089 -12.438 1.00 41.12 254 GLY A N 1
ATOM 2004 C CA . GLY A 1 254 ? 6.760 22.088 -11.459 1.00 41.12 254 GLY A CA 1
ATOM 2005 C C . GLY A 1 254 ? 5.792 21.043 -12.032 1.00 41.12 254 GLY A C 1
ATOM 2006 O O . GLY A 1 254 ? 4.996 21.357 -12.910 1.00 41.12 254 GLY A O 1
ATOM 2007 N N . TYR A 1 255 ? 5.860 19.801 -11.527 1.00 45.88 255 TYR A N 1
ATOM 2008 C CA . TYR A 1 255 ? 4.901 18.716 -11.805 1.00 45.88 255 TYR A CA 1
ATOM 2009 C C . TYR A 1 255 ? 4.323 18.201 -10.482 1.00 45.88 255 TYR A C 1
ATOM 2011 O O . TYR A 1 255 ? 5.080 17.690 -9.642 1.00 45.88 255 TYR A O 1
ATOM 2019 N N . THR A 1 256 ? 3.014 18.355 -10.275 1.00 47.50 256 THR A N 1
ATOM 2020 C CA . THR A 1 256 ? 2.328 17.952 -9.035 1.00 47.50 256 THR A CA 1
ATOM 2021 C C . THR A 1 256 ? 1.097 17.090 -9.323 1.00 47.50 256 THR A C 1
ATOM 2023 O O . THR A 1 256 ? 0.407 17.274 -10.325 1.00 47.50 256 THR A O 1
ATOM 2026 N N . GLY A 1 257 ? 0.801 16.149 -8.421 1.00 42.84 257 GLY A N 1
ATOM 2027 C CA . GLY A 1 257 ? -0.440 15.371 -8.458 1.00 42.84 257 GLY A CA 1
ATOM 2028 C C . GLY A 1 257 ? -1.682 16.135 -7.979 1.00 42.84 257 GLY A C 1
ATOM 2029 O O . GLY A 1 257 ? -2.746 15.540 -7.938 1.00 42.84 257 GLY A O 1
ATOM 2030 N N . GLY A 1 258 ? -1.549 17.412 -7.580 1.00 39.62 258 GLY A N 1
ATOM 2031 C CA . GLY A 1 258 ? -2.602 18.257 -6.987 1.00 39.62 258 GLY A CA 1
ATOM 2032 C C . GLY A 1 258 ? -2.108 19.064 -5.768 1.00 39.62 258 GLY A C 1
ATOM 2033 O O . GLY A 1 258 ? -1.168 18.640 -5.083 1.00 39.62 258 GLY A O 1
ATOM 2034 N N . VAL A 1 259 ? -2.715 20.228 -5.490 1.00 44.88 259 VAL A N 1
ATOM 2035 C CA . VAL A 1 259 ? -2.400 21.091 -4.327 1.00 44.88 259 VAL A CA 1
ATOM 2036 C C . VAL A 1 259 ? -3.665 21.416 -3.529 1.00 44.88 259 VAL A C 1
ATOM 2038 O O . VAL A 1 259 ? -4.670 21.844 -4.090 1.00 44.88 259 VAL A O 1
ATOM 2041 N N . ASN A 1 260 ? -3.595 21.244 -2.207 1.00 41.91 260 ASN A N 1
ATOM 2042 C CA . ASN A 1 260 ? -4.655 21.603 -1.264 1.00 41.91 260 ASN A CA 1
ATOM 2043 C C . ASN A 1 260 ? -4.102 22.591 -0.217 1.00 41.91 260 ASN A C 1
ATOM 2045 O O . ASN A 1 260 ? -3.641 22.167 0.845 1.00 41.91 260 ASN A O 1
ATOM 2049 N N . GLY A 1 261 ? -4.065 23.883 -0.563 1.00 43.28 261 GLY A N 1
ATOM 2050 C CA . GLY A 1 261 ? -3.445 24.942 0.242 1.00 43.28 261 GLY A CA 1
ATOM 2051 C C . GLY A 1 261 ? -2.853 26.087 -0.592 1.00 43.28 261 GLY A C 1
ATOM 2052 O O . GLY A 1 261 ? -3.594 26.821 -1.241 1.00 43.28 261 GLY A O 1
ATOM 2053 N N . PHE A 1 262 ? -1.532 26.286 -0.549 1.00 38.66 262 PHE A N 1
ATOM 2054 C CA . PHE A 1 262 ? -0.865 27.433 -1.190 1.00 38.66 262 PHE A CA 1
ATOM 2055 C C . PHE A 1 262 ? 0.206 26.993 -2.196 1.00 38.66 262 PHE A C 1
ATOM 2057 O O . PHE A 1 262 ? 1.115 26.231 -1.855 1.00 38.66 262 PHE A O 1
ATOM 2064 N N . GLU A 1 263 ? 0.134 27.506 -3.425 1.00 42.09 263 GLU A N 1
ATOM 2065 C CA . GLU A 1 263 ? 1.138 27.268 -4.468 1.00 42.09 263 GLU A CA 1
ATOM 2066 C C . GLU A 1 263 ? 1.773 28.582 -4.945 1.00 42.09 263 GLU A C 1
ATOM 2068 O O . GLU A 1 263 ? 1.079 29.495 -5.399 1.00 42.09 263 GLU A O 1
ATOM 2073 N N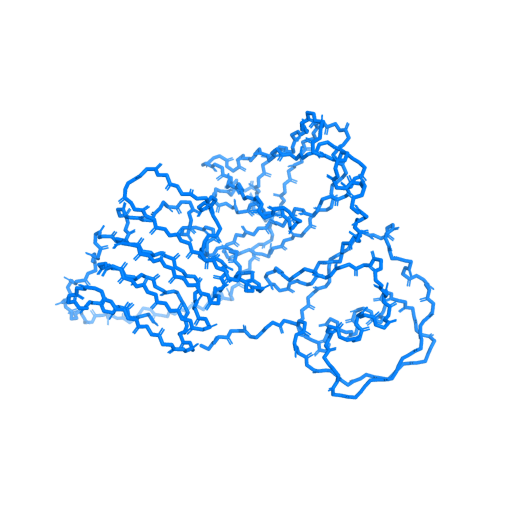 . LEU A 1 264 ? 3.108 28.654 -4.887 1.00 44.06 264 LEU A N 1
ATOM 2074 C CA . LEU A 1 264 ? 3.895 29.745 -5.462 1.00 44.06 264 LEU A CA 1
ATOM 2075 C C . LEU A 1 264 ? 4.724 29.210 -6.636 1.00 44.06 264 LEU A C 1
ATOM 2077 O O . LEU A 1 264 ? 5.631 28.394 -6.450 1.00 44.06 264 LEU A O 1
ATOM 2081 N N . GLY A 1 265 ? 4.398 29.659 -7.843 1.00 46.84 265 GLY A N 1
ATOM 2082 C CA . GLY A 1 265 ? 5.043 29.244 -9.085 1.00 46.84 265 GLY A CA 1
ATOM 2083 C C . GLY A 1 265 ? 5.874 30.354 -9.723 1.00 46.84 265 GLY A C 1
ATOM 2084 O O . GLY A 1 265 ? 5.527 31.526 -9.647 1.00 46.84 265 GLY A O 1
ATOM 2085 N N . GLY A 1 266 ? 6.957 29.978 -10.389 1.00 50.47 266 GLY A N 1
ATOM 2086 C CA . GLY A 1 266 ? 7.762 30.846 -11.234 1.00 50.47 266 GLY A CA 1
ATOM 2087 C C . GLY A 1 266 ? 7.135 30.991 -12.614 1.00 50.47 266 GLY A C 1
ATOM 2088 O O . GLY A 1 266 ? 6.286 31.857 -12.805 1.00 50.47 266 GLY A O 1
ATOM 2089 N N . LEU A 1 267 ? 7.554 30.142 -13.563 1.00 40.56 267 LEU A N 1
ATOM 2090 C CA . LEU A 1 267 ? 7.242 30.305 -14.989 1.00 40.56 267 LEU A CA 1
ATOM 2091 C C . LEU A 1 267 ? 6.152 29.342 -15.504 1.00 40.56 267 LEU A C 1
ATOM 2093 O O . LEU A 1 267 ? 5.227 29.798 -16.165 1.00 40.56 267 LEU A O 1
ATOM 2097 N N . VAL A 1 268 ? 6.219 28.030 -15.214 1.00 44.38 268 VAL A N 1
ATOM 2098 C CA . VAL A 1 268 ? 5.253 27.033 -15.746 1.00 44.38 268 VAL A CA 1
ATOM 2099 C C . VAL A 1 268 ? 4.885 25.964 -14.704 1.00 44.38 268 VAL A C 1
ATOM 2101 O O . VAL A 1 268 ? 5.762 25.301 -14.159 1.00 44.38 268 VAL A O 1
ATOM 2104 N N . ASN A 1 269 ? 3.595 25.723 -14.450 1.00 43.50 269 ASN A N 1
ATOM 2105 C CA . ASN A 1 269 ? 3.133 24.643 -13.563 1.00 43.50 269 ASN A CA 1
ATOM 2106 C C . ASN A 1 269 ? 2.275 23.639 -14.339 1.00 43.50 269 ASN A C 1
ATOM 2108 O O . ASN A 1 269 ? 1.335 24.030 -15.026 1.00 43.50 269 ASN A O 1
ATOM 2112 N N . PHE A 1 270 ? 2.581 22.349 -14.195 1.00 47.22 270 PHE A N 1
ATOM 2113 C CA . PHE A 1 270 ? 1.776 21.252 -14.729 1.00 47.22 270 PHE A CA 1
ATOM 2114 C C . PHE A 1 270 ? 1.149 20.471 -13.575 1.00 47.22 270 PHE A C 1
ATOM 2116 O O . PHE A 1 270 ? 1.851 19.999 -12.673 1.00 47.22 270 PHE A O 1
ATOM 2123 N N . GLN A 1 271 ? -0.173 20.330 -13.613 1.00 49.59 271 GLN A N 1
ATOM 2124 C CA . GLN A 1 271 ? -0.958 19.754 -12.529 1.00 49.59 271 GLN A CA 1
ATOM 2125 C C . GLN A 1 271 ? -1.876 18.653 -13.064 1.00 49.59 271 GLN A C 1
ATOM 2127 O O . GLN A 1 271 ? -2.462 18.794 -14.134 1.00 49.59 271 GLN A O 1
ATOM 2132 N N . GLN A 1 272 ? -1.942 17.531 -12.345 1.00 44.25 272 GLN A N 1
ATOM 2133 C CA . GLN A 1 272 ? -2.685 16.344 -12.784 1.00 44.25 272 GLN A CA 1
ATOM 2134 C C . GLN A 1 272 ? -4.100 16.234 -12.176 1.00 44.25 272 GLN A C 1
ATOM 2136 O O . GLN A 1 272 ? -4.933 15.541 -12.753 1.00 44.25 272 GLN A O 1
ATOM 2141 N N . ASP A 1 273 ? -4.379 16.898 -11.046 1.00 49.00 273 ASP A N 1
ATOM 2142 C CA . ASP A 1 273 ? -5.691 16.923 -10.365 1.00 49.00 273 ASP A CA 1
ATOM 2143 C C . ASP A 1 273 ? -6.035 18.351 -9.879 1.00 49.00 273 ASP A C 1
ATOM 2145 O O . ASP A 1 273 ? -5.209 19.260 -9.916 1.00 49.00 273 ASP A O 1
ATOM 2149 N N . THR A 1 274 ? -7.270 18.537 -9.425 1.00 43.75 274 THR A N 1
ATOM 2150 C CA . THR A 1 274 ? -7.910 19.794 -9.006 1.00 43.75 274 THR A CA 1
ATOM 2151 C C . THR A 1 274 ? -7.132 20.551 -7.911 1.00 43.75 274 THR A C 1
ATOM 2153 O O . THR A 1 274 ? -6.646 19.948 -6.952 1.00 43.75 274 THR A O 1
ATOM 2156 N N . LEU A 1 275 ? -7.068 21.885 -8.009 1.00 44.38 275 LEU A N 1
ATOM 2157 C CA . LEU A 1 275 ? -6.532 22.768 -6.965 1.00 44.38 275 LEU A CA 1
ATOM 2158 C C . LEU A 1 275 ? -7.661 23.225 -6.027 1.00 44.38 275 LEU A C 1
ATOM 2160 O O . LEU A 1 275 ? -8.666 23.770 -6.478 1.00 44.38 275 LEU A O 1
ATOM 2164 N N . THR A 1 276 ? -7.486 23.046 -4.718 1.00 43.81 276 THR A N 1
ATOM 2165 C CA . THR A 1 276 ? -8.329 23.676 -3.684 1.00 43.81 276 THR A CA 1
ATOM 2166 C C . THR A 1 276 ? -7.452 24.588 -2.835 1.00 43.81 276 THR A C 1
ATOM 2168 O O . THR A 1 276 ? -6.733 24.119 -1.954 1.00 43.81 276 THR A O 1
ATOM 2171 N N . GLY A 1 277 ? -7.454 25.891 -3.133 1.00 49.97 277 GLY A N 1
ATOM 2172 C CA . GLY A 1 277 ? -6.579 26.863 -2.476 1.00 49.97 277 GLY A CA 1
ATOM 2173 C C . GLY A 1 277 ? -6.215 28.066 -3.351 1.00 49.97 277 GLY A C 1
ATOM 2174 O O . GLY A 1 277 ? -6.918 28.369 -4.313 1.00 49.97 277 GLY A O 1
ATOM 2175 N N . THR A 1 278 ? -5.109 28.741 -3.025 1.00 44.28 278 THR A N 1
ATOM 2176 C CA . THR A 1 278 ? -4.644 29.960 -3.718 1.00 44.28 278 THR A CA 1
ATOM 2177 C C . THR A 1 278 ? -3.342 29.693 -4.476 1.00 44.28 278 THR A C 1
ATOM 2179 O O . THR A 1 278 ? -2.377 29.197 -3.891 1.00 44.28 278 THR A O 1
ATOM 2182 N N . GLN A 1 279 ? -3.289 30.071 -5.759 1.00 46.03 279 GLN A N 1
ATOM 2183 C CA . GLN A 1 279 ? -2.095 29.987 -6.611 1.00 46.03 279 GLN A CA 1
ATOM 2184 C C . GLN A 1 279 ? -1.604 31.394 -6.997 1.00 46.03 279 GLN A C 1
ATOM 2186 O O . GLN A 1 279 ? -2.408 32.247 -7.374 1.00 46.03 279 GLN A O 1
ATOM 2191 N N . ARG A 1 280 ? -0.290 31.651 -6.923 1.00 48.47 280 ARG A N 1
ATOM 2192 C CA . ARG A 1 280 ? 0.343 32.897 -7.408 1.00 48.47 280 ARG A CA 1
ATOM 2193 C C . ARG A 1 280 ? 1.571 32.596 -8.277 1.00 48.47 280 ARG A C 1
ATOM 2195 O O . ARG A 1 280 ? 2.446 31.843 -7.852 1.00 48.47 280 ARG A O 1
ATOM 2202 N N . GLY A 1 281 ? 1.622 33.176 -9.481 1.00 44.59 281 GLY A N 1
ATOM 2203 C CA . GLY A 1 281 ? 2.748 33.093 -10.424 1.00 44.59 281 GLY A CA 1
ATOM 2204 C C . GLY A 1 281 ? 3.607 34.364 -10.456 1.00 44.59 281 GLY A C 1
ATOM 2205 O O . GLY A 1 281 ? 3.127 35.436 -10.091 1.00 44.59 281 GLY A O 1
ATOM 2206 N N . LEU A 1 282 ? 4.865 34.256 -10.901 1.00 47.28 282 LEU A N 1
ATOM 2207 C CA . LEU A 1 282 ? 5.802 35.386 -11.049 1.00 47.28 282 LEU A CA 1
ATOM 2208 C C . LEU A 1 282 ? 5.947 35.895 -12.509 1.00 47.28 282 LEU A C 1
ATOM 2210 O O . LEU A 1 282 ? 6.678 36.857 -12.729 1.00 47.28 282 LEU A O 1
ATOM 2214 N N . ALA A 1 283 ? 5.266 35.295 -13.501 1.00 40.75 283 ALA A N 1
ATOM 2215 C CA . ALA A 1 283 ? 5.313 35.657 -14.935 1.00 40.75 283 ALA A CA 1
ATOM 2216 C C . ALA A 1 283 ? 3.969 35.348 -15.664 1.00 40.75 283 ALA A C 1
ATOM 2218 O O . ALA A 1 283 ? 3.118 34.689 -15.061 1.00 40.75 283 ALA A O 1
ATOM 2219 N N . PRO A 1 284 ? 3.729 35.804 -16.923 1.00 35.44 284 PRO A N 1
ATOM 2220 C CA . PRO A 1 284 ? 2.420 35.712 -17.586 1.00 35.44 284 PRO A CA 1
ATOM 2221 C C . PRO A 1 284 ? 1.965 34.254 -17.744 1.00 35.44 284 PRO A C 1
ATOM 2223 O O . PRO A 1 284 ? 2.688 33.416 -18.277 1.00 35.44 284 PRO A O 1
ATOM 2226 N N . HIS A 1 285 ? 0.771 33.954 -17.237 1.00 40.47 285 HIS A N 1
ATOM 2227 C CA . HIS A 1 285 ? 0.280 32.597 -17.013 1.00 40.47 285 HIS A CA 1
ATOM 2228 C C . HIS A 1 285 ? -0.140 31.861 -18.296 1.00 40.47 285 HIS A C 1
ATOM 2230 O O . HIS A 1 285 ? -0.953 32.359 -19.068 1.00 40.47 285 HIS A O 1
ATOM 2236 N N . GLY A 1 286 ? 0.312 30.611 -18.440 1.00 35.84 286 GLY A N 1
ATOM 2237 C CA . GLY A 1 286 ? -0.355 29.577 -19.236 1.00 35.84 286 GLY A CA 1
ATOM 2238 C C . GLY A 1 286 ? -0.800 28.440 -18.318 1.00 35.84 286 GLY A C 1
ATOM 2239 O O . GLY A 1 286 ? -0.003 27.559 -17.998 1.00 35.84 286 GLY A O 1
ATOM 2240 N N . SER A 1 287 ? -2.045 28.477 -17.842 1.00 34.75 287 SER A N 1
ATOM 2241 C CA . SER A 1 287 ? -2.658 27.374 -17.096 1.00 34.75 287 SER A CA 1
ATOM 2242 C C . SER A 1 287 ? -3.297 26.401 -18.082 1.00 34.75 287 SER A C 1
ATOM 2244 O O . SER A 1 287 ? -4.293 26.705 -18.732 1.00 34.75 287 SER A O 1
ATOM 2246 N N . LEU A 1 288 ? -2.698 25.221 -18.220 1.00 36.12 288 LEU A N 1
ATOM 2247 C CA . LEU A 1 288 ? -3.249 24.141 -19.031 1.00 36.12 288 LEU A CA 1
ATOM 2248 C C . LEU A 1 288 ? -3.891 23.125 -18.095 1.00 36.12 288 LEU A C 1
ATOM 2250 O O . LEU A 1 288 ? -3.210 22.312 -17.471 1.00 36.12 288 LEU A O 1
ATOM 2254 N N . TRP A 1 289 ? -5.208 23.238 -17.977 1.00 27.70 289 TRP A N 1
ATOM 2255 C CA . TRP A 1 289 ? -6.059 22.288 -17.275 1.00 27.70 289 TRP A CA 1
ATOM 2256 C C . TRP A 1 289 ? -6.236 21.029 -18.135 1.00 27.70 289 TRP A C 1
ATOM 2258 O O . TRP A 1 289 ? -6.354 21.126 -19.357 1.00 27.70 289 TRP A O 1
ATOM 2268 N N . ARG A 1 290 ? -6.234 19.856 -17.498 1.00 31.08 290 ARG A N 1
ATOM 2269 C CA . ARG A 1 290 ? -6.713 18.597 -18.081 1.00 31.08 290 ARG A CA 1
ATOM 2270 C C . ARG A 1 290 ? -8.101 18.280 -17.553 1.00 31.08 290 ARG A C 1
ATOM 2272 O O . ARG A 1 290 ? -8.342 18.586 -16.365 1.00 31.08 290 ARG A O 1
#

pLDDT: mean 70.86, std 23.31, range [27.7, 98.0]

Nearest PDB structures (foldseek):
  5aq0-assembly1_A  TM=8.910E-01  e=9.141E-06  Homo sapiens
  2nsm-assembly1_A  TM=8.752E-01  e=7.792E-05  Homo sapiens
  1h8l-assembly1_A  TM=9.014E-01  e=1.561E-04  Lophonetta specularioides
  3l48-assembly5_E  TM=5.861E-01  e=7.565E-03  Escherichia coli UTI89
  2iah-assembly1_A  TM=3.910E-01  e=1.606E-02  Pseudomonas aeruginosa

Foldseek 3Di:
DDDDDLQQAFFWDFDFFDFQLVVQVVSCVRSVAEEDEDCVQDPRRDTDGDGGDRHGNNVVCCVSRNPQWDWFDKDRYTYIFGDDDPVQVVVLVPDFWAKEKEFEAAQPPRQTDWQKWKAWRPPGDIWTQHPRRITIDTGGADQGWIWIWIWAPQWDIDIDTDHGPHHYYDYHHTYGDDDPPPPDDDDDDPDPDDDDPDPVVVPVPADPLQVSLLNTIAGEDEDAEEEDDDDDDDPDRRPALRYEYAEYEYQAEEEHVEYEHEYEYEHYYDYNDDYHYDYDYPDDDDDDDD

Sequence (290 aa):
MSQRSHLSKRITLSYASVRMDEALQEIARAGDFNFSYNADLINGDSLVTFQVENTKVSVVLGELLGDRIRNKEVGNHIILLQTLSHKDKKKSRRKSGHLVSGYIKDRRTGHRLRDATIYEVSKRKTVLSNSKGAYSFPLPAGKEIQGLYFAKRGYADTVIFIRPVSDYSMDVSMKPLYAEILRVSSRPAELPVNPIDSLVLVNMLVPRKALITSENLQVYGTRAFQVSLIPYVGTKWMSKGAYTNAISFNLFAGYTGGVNGFELGGLVNFQQDTLTGTQRGLAPHGSLWR

Mean predicted aligned error: 14.12 Å

Radius of gyration: 21.63 Å; Cα contacts (8 Å, |Δi|>4): 589; chains: 1; bounding box: 46×52×60 Å